Protein 5FSV (pdb70)

Organism: Trypanosoma brucei gambiense (strain MHOM/CI/86/DAL972) (NCBI:txid679716)

Structure (mmCIF, N/CA/C/O backbone):
data_5FSV
#
_entry.id   5FSV
#
_cell.length_a   78.390
_cell.length_b   54.540
_cell.length_c   58.820
_cell.angle_alpha   90.00
_cell.angle_beta   95.83
_cell.angle_gamma   90.00
#
_symmetry.space_group_name_H-M   'C 1 2 1'
#
loop_
_entity.id
_entity.type
_entity.pdbx_description
1 polymer MACRODOMAIN
2 non-polymer GLYCEROL
3 water water
#
loop_
_atom_site.group_PDB
_atom_site.id
_atom_site.type_symbol
_atom_site.label_atom_id
_atom_site.label_alt_id
_atom_site.label_comp_id
_atom_site.label_asym_id
_atom_site.label_entity_id
_atom_site.label_seq_id
_atom_site.pdbx_PDB_ins_code
_atom_site.Cartn_x
_atom_site.Cartn_y
_atom_site.Cartn_z
_atom_site.occupancy
_atom_site.B_iso_or_equiv
_atom_site.auth_seq_id
_atom_site.auth_comp_id
_atom_site.auth_asym_id
_atom_site.auth_atom_id
_atom_site.pdbx_PDB_model_num
ATOM 1 N N . GLU A 1 14 ? 12.867 -21.346 6.421 1.00 41.27 13 GLU A N 1
ATOM 2 C CA . GLU A 1 14 ? 12.535 -21.421 7.882 1.00 39.49 13 GLU A CA 1
ATOM 3 C C . GLU A 1 14 ? 12.898 -20.136 8.646 1.00 30.35 13 GLU A C 1
ATOM 4 O O . GLU A 1 14 ? 12.097 -19.647 9.420 1.00 31.30 13 GLU A O 1
ATOM 10 N N . PHE A 1 15 ? 14.101 -19.604 8.441 1.00 26.40 14 PHE A N 1
ATOM 11 C CA . PHE A 1 15 ? 14.428 -18.271 8.954 1.00 21.84 14 PHE A CA 1
ATOM 12 C C . PHE A 1 15 ? 13.601 -17.207 8.259 1.00 18.93 14 PHE A C 1
ATOM 13 O O . PHE A 1 15 ? 13.355 -17.282 7.044 1.00 23.17 14 PHE A O 1
ATOM 21 N N . VAL A 1 16 ? 13.235 -16.194 9.026 1.00 17.65 15 VAL A N 1
ATOM 22 C CA . VAL A 1 16 ? 12.629 -14.980 8.513 1.00 18.80 15 VAL A CA 1
ATOM 23 C C . VAL A 1 16 ? 13.766 -13.990 8.332 1.00 16.78 15 VAL A C 1
ATOM 24 O O . VAL A 1 16 ? 14.459 -13.655 9.293 1.00 19.17 15 VAL A O 1
ATOM 28 N N . THR A 1 17 ? 13.988 -13.561 7.090 1.00 15.20 16 THR A N 1
ATOM 29 C CA . THR A 1 17 ? 15.153 -12.733 6.785 1.00 14.05 16 THR A CA 1
ATOM 30 C C . THR A 1 17 ? 14.850 -11.269 6.531 1.00 13.19 16 THR A C 1
ATOM 31 O O . THR A 1 17 ? 15.779 -10.491 6.309 1.00 14.64 16 THR A O 1
ATOM 35 N N . TYR A 1 18 ? 13.572 -10.888 6.562 1.00 13.97 17 TYR A N 1
ATOM 36 C CA . TYR A 1 18 ? 13.176 -9.495 6.411 1.00 14.48 17 TYR A CA 1
ATOM 37 C C . TYR A 1 18 ? 11.973 -9.221 7.278 1.00 15.31 17 TYR A C 1
ATOM 38 O O . TYR A 1 18 ? 11.047 -10.017 7.315 1.00 18.13 17 TYR A O 1
ATOM 47 N N . SER A 1 19 ? 12.009 -8.110 8.001 1.00 14.90 18 SER A N 1
ATOM 48 C CA . SER A 1 19 ? 10.893 -7.743 8.866 1.00 15.88 18 SER A CA 1
ATOM 49 C C . SER A 1 19 ? 9.741 -7.127 8.086 1.00 17.96 18 SER A C 1
ATOM 50 O O . SER A 1 19 ? 8.620 -7.067 8.609 1.00 22.92 18 SER A O 1
ATOM 53 N N . GLY A 1 20 ? 10.011 -6.619 6.882 1.00 19.48 19 GLY A N 1
ATOM 54 C CA . GLY A 1 20 ? 9.002 -5.916 6.081 1.00 23.51 19 GLY A CA 1
ATOM 55 C C . GLY A 1 20 ? 8.339 -6.798 5.042 1.00 27.85 19 GLY A C 1
ATOM 56 O O . GLY A 1 20 ? 8.392 -8.027 5.122 1.00 30.42 19 GLY A O 1
ATOM 57 N N . GLU A 1 21 ? 7.694 -6.144 4.082 1.00 32.83 20 GLU A N 1
ATOM 58 C CA . GLU A 1 21 ? 7.043 -6.808 2.945 1.00 39.43 20 GLU A CA 1
ATOM 59 C C . GLU A 1 21 ? 7.788 -6.499 1.647 1.00 43.91 20 GLU A C 1
ATOM 60 O O . GLU A 1 21 ? 8.227 -5.360 1.425 1.00 38.76 20 GLU A O 1
ATOM 66 N N . GLU A 1 22 ? 7.918 -7.518 0.795 1.00 44.68 21 GLU A N 1
ATOM 67 C CA . GLU A 1 22 ? 8.619 -7.392 -0.484 1.00 42.15 21 GLU A CA 1
ATOM 68 C C . GLU A 1 22 ? 7.704 -6.725 -1.508 1.00 45.36 21 GLU A C 1
ATOM 69 O O . GLU A 1 22 ? 8.084 -5.738 -2.137 1.00 50.09 21 GLU A O 1
ATOM 75 N N . SER A 1 40 ? 18.552 -3.952 -11.155 1.00 43.33 39 SER A N 1
ATOM 76 C CA . SER A 1 40 ? 19.607 -3.053 -10.678 1.00 39.58 39 SER A CA 1
ATOM 77 C C . SER A 1 40 ? 20.918 -3.377 -11.374 1.00 28.82 39 SER A C 1
ATOM 78 O O . SER A 1 40 ? 21.448 -4.479 -11.182 1.00 26.68 39 SER A O 1
ATOM 81 N N . PRO A 1 41 ? 21.459 -2.430 -12.171 1.00 26.03 40 PRO A N 1
ATOM 82 C CA . PRO A 1 41 ? 22.783 -2.643 -12.759 1.00 25.62 40 PRO A CA 1
ATOM 83 C C . PRO A 1 41 ? 23.876 -2.918 -11.722 1.00 23.91 40 PRO A C 1
ATOM 84 O O . PRO A 1 41 ? 24.755 -3.748 -11.969 1.00 24.91 40 PRO A O 1
ATOM 88 N N . THR A 1 42 ? 23.813 -2.232 -10.579 1.00 22.25 41 THR A N 1
ATOM 89 C CA . THR A 1 42 ? 24.827 -2.410 -9.545 1.00 21.33 41 THR A CA 1
ATOM 90 C C . THR A 1 42 ? 24.741 -3.822 -8.978 1.00 18.74 41 THR A C 1
ATOM 91 O O . THR A 1 42 ? 25.770 -4.487 -8.835 1.00 18.80 41 THR A O 1
ATOM 95 N N . ARG A 1 43 ? 23.529 -4.285 -8.666 1.00 17.04 42 ARG A N 1
ATOM 96 C CA . ARG A 1 43 ? 23.398 -5.635 -8.087 1.00 15.72 42 ARG A CA 1
ATOM 97 C C . ARG A 1 43 ? 23.808 -6.710 -9.083 1.00 16.73 42 ARG A C 1
ATOM 98 O O . ARG A 1 43 ? 24.492 -7.661 -8.722 1.00 16.07 42 ARG A O 1
ATOM 106 N N . THR A 1 44 ? 23.389 -6.551 -10.332 1.00 18.25 43 THR A N 1
ATOM 107 C CA . THR A 1 44 ? 23.772 -7.474 -11.397 1.00 19.58 43 THR A CA 1
ATOM 108 C C . THR A 1 44 ? 25.289 -7.644 -11.447 1.00 18.30 43 THR A C 1
ATOM 109 O O . THR A 1 44 ? 25.820 -8.750 -11.568 1.00 20.00 43 THR A O 1
ATOM 113 N N . ARG A 1 45 ? 25.999 -6.537 -11.393 1.00 18.11 44 ARG A N 1
ATOM 114 C CA . ARG A 1 45 ? 27.436 -6.576 -11.515 1.00 20.17 44 ARG A CA 1
ATOM 115 C C . ARG A 1 45 ? 28.111 -7.113 -10.241 1.00 17.60 44 ARG A C 1
ATOM 116 O O . ARG A 1 45 ? 29.094 -7.829 -10.320 1.00 18.64 44 ARG A O 1
ATOM 124 N N . ILE A 1 46 ? 27.537 -6.856 -9.066 1.00 15.00 45 ILE A N 1
ATOM 125 C CA . ILE A 1 46 ? 28.061 -7.475 -7.853 1.00 13.70 45 ILE A CA 1
ATOM 126 C C . ILE A 1 46 ? 27.936 -8.995 -7.943 1.00 12.97 45 ILE A C 1
ATOM 127 O O . ILE A 1 46 ? 28.858 -9.730 -7.617 1.00 13.69 45 ILE A O 1
ATOM 132 N N . LEU A 1 47 ? 26.768 -9.453 -8.364 1.00 12.33 46 LEU A N 1
ATOM 133 C CA . LEU A 1 47 ? 26.509 -10.882 -8.424 1.00 12.50 46 LEU A CA 1
ATOM 134 C C . LEU A 1 47 ? 27.249 -11.593 -9.549 1.00 12.31 46 LEU A C 1
ATOM 135 O O . LEU A 1 47 ? 27.498 -12.781 -9.456 1.00 14.88 46 LEU A O 1
ATOM 140 N N . SER A 1 48 ? 27.660 -10.867 -10.577 1.00 12.48 47 SER A N 1
ATOM 141 C CA . SER A 1 48 ? 28.410 -11.512 -11.654 1.00 12.68 47 SER A CA 1
ATOM 142 C C . SER A 1 48 ? 29.915 -11.553 -11.393 1.00 12.76 47 SER A C 1
ATOM 143 O O . SER A 1 48 ? 30.638 -12.199 -12.147 1.00 13.66 47 SER A O 1
ATOM 146 N N . ALA A 1 49 ? 30.388 -10.928 -10.315 1.00 12.55 48 ALA A N 1
ATOM 147 C CA . ALA A 1 49 ? 31.810 -10.960 -9.985 1.00 13.73 48 ALA A CA 1
ATOM 148 C C . ALA A 1 49 ? 32.251 -12.373 -9.598 1.00 12.38 48 ALA A C 1
ATOM 149 O O . ALA A 1 49 ? 31.498 -13.130 -9.005 1.00 13.55 48 ALA A O 1
ATOM 151 N N . ALA A 1 50 ? 33.480 -12.740 -9.961 1.00 14.40 49 ALA A N 1
ATOM 152 C CA . ALA A 1 50 ? 33.944 -14.095 -9.720 1.00 15.19 49 ALA A CA 1
ATOM 153 C C . ALA A 1 50 ? 34.121 -14.388 -8.241 1.00 14.00 49 ALA A C 1
ATOM 154 O O . ALA A 1 50 ? 34.495 -13.516 -7.466 1.00 16.71 49 ALA A O 1
ATOM 156 N N . LEU A 1 51 ? 33.823 -15.632 -7.894 1.00 13.44 50 LEU A N 1
ATOM 157 C CA . LEU A 1 51 ? 34.118 -16.194 -6.591 1.00 12.98 50 LEU A CA 1
ATOM 158 C C . LEU A 1 51 ? 35.021 -17.377 -6.743 1.00 12.05 50 LEU A C 1
ATOM 159 O O . LEU A 1 51 ? 34.945 -18.104 -7.703 1.00 14.17 50 LEU A O 1
ATOM 164 N N . SER A 1 52 ? 35.857 -17.602 -5.743 1.00 11.30 51 SER A N 1
ATOM 165 C CA . SER A 1 52 ? 36.593 -18.842 -5.667 1.00 12.10 51 SER A CA 1
ATOM 166 C C . SER A 1 52 ? 35.690 -19.980 -5.242 1.00 11.51 51 SER A C 1
ATOM 167 O O . SER A 1 52 ? 34.635 -19.739 -4.628 1.00 11.34 51 SER A O 1
ATOM 170 N N . PRO A 1 53 ? 36.101 -21.215 -5.501 1.00 11.49 52 PRO A N 1
ATOM 171 C CA . PRO A 1 53 ? 35.308 -22.348 -4.981 1.00 10.99 52 PRO A CA 1
ATOM 172 C C . PRO A 1 53 ? 35.090 -22.284 -3.458 1.00 11.10 52 PRO A C 1
ATOM 173 O O . PRO A 1 53 ? 33.991 -22.596 -2.968 1.00 11.49 52 PRO A O 1
ATOM 177 N N . ALA A 1 54 ? 36.122 -21.853 -2.731 1.00 11.06 53 ALA A N 1
ATOM 178 C CA . ALA A 1 54 ? 36.018 -21.765 -1.276 1.00 10.96 53 ALA A CA 1
ATOM 179 C C . ALA A 1 54 ? 35.010 -20.694 -0.865 1.00 11.14 53 ALA A C 1
ATOM 180 O O . ALA A 1 54 ? 34.242 -20.885 0.095 1.00 12.28 53 ALA A O 1
ATOM 182 N N . GLU A 1 55 ? 35.003 -19.556 -1.546 1.00 11.18 54 GLU A N 1
ATOM 183 C CA . GLU A 1 55 ? 33.982 -18.540 -1.289 1.00 11.98 54 GLU A CA 1
ATOM 184 C C . GLU A 1 55 ? 32.594 -19.037 -1.637 1.00 11.29 54 GLU A C 1
ATOM 185 O O . GLU A 1 55 ? 31.639 -18.769 -0.884 1.00 11.56 54 GLU A O 1
ATOM 191 N N . ARG A 1 56 ? 32.447 -19.772 -2.748 1.00 11.28 55 ARG A N 1
ATOM 192 C CA . ARG A 1 56 ? 31.138 -20.300 -3.082 1.00 11.24 55 ARG A CA 1
ATOM 193 C C . ARG A 1 56 ? 30.603 -21.222 -1.989 1.00 11.29 55 ARG A C 1
ATOM 194 O O . ARG A 1 56 ? 29.411 -21.222 -1.717 1.00 11.92 55 ARG A O 1
ATOM 202 N N . ALA 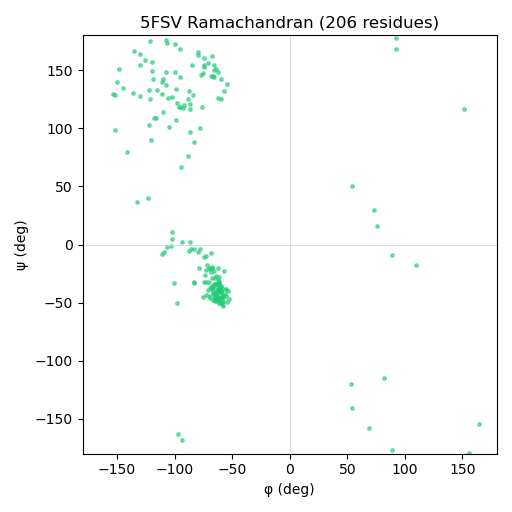A 1 57 ? 31.481 -22.047 -1.428 1.00 11.02 56 ALA A N 1
ATOM 203 C CA . ALA A 1 57 ? 31.064 -22.951 -0.356 1.00 11.55 56 ALA A CA 1
ATOM 204 C C . ALA A 1 57 ? 30.505 -22.200 0.843 1.00 11.11 56 ALA A C 1
ATOM 205 O O . ALA A 1 57 ? 29.508 -22.635 1.428 1.00 12.80 56 ALA A O 1
ATOM 207 N N . ILE A 1 58 ? 31.111 -21.067 1.178 1.00 10.85 57 ILE A N 1
ATOM 208 C CA . ILE A 1 58 ? 30.618 -20.263 2.289 1.00 11.45 57 ILE A CA 1
ATOM 209 C C . ILE A 1 58 ? 29.281 -19.633 1.928 1.00 11.47 57 ILE A C 1
ATOM 210 O O . ILE A 1 58 ? 28.313 -19.675 2.689 1.00 11.52 57 ILE A O 1
ATOM 215 N N . PHE A 1 59 ? 29.218 -19.062 0.710 1.00 11.41 58 PHE A N 1
ATOM 216 C CA . PHE A 1 59 ? 28.016 -18.393 0.259 1.00 11.87 58 PHE A CA 1
ATOM 217 C C . PHE A 1 59 ? 26.848 -19.360 0.176 1.00 12.06 58 PHE A C 1
ATOM 218 O O . PHE A 1 59 ? 25.720 -18.989 0.453 1.00 14.06 58 PHE A O 1
ATOM 226 N N . ASP A 1 60 ? 27.137 -20.612 -0.175 1.00 12.13 59 ASP A N 1
ATOM 227 C CA . ASP A 1 60 ? 26.138 -21.673 -0.320 1.00 12.97 59 ASP A CA 1
ATOM 228 C C . ASP A 1 60 ? 25.523 -22.137 1.008 1.00 12.83 59 ASP A C 1
ATOM 229 O O . ASP A 1 60 ? 24.473 -22.747 0.975 1.00 14.27 59 ASP A O 1
ATOM 234 N N . VAL A 1 61 ? 26.162 -21.902 2.160 1.00 11.65 60 VAL A N 1
ATOM 235 C CA . VAL A 1 61 ? 25.596 -22.414 3.411 1.00 11.62 60 VAL A CA 1
ATOM 236 C C . VAL A 1 61 ? 24.210 -21.813 3.608 1.00 12.29 60 VAL A C 1
ATOM 237 O O . VAL A 1 61 ? 24.071 -20.601 3.619 1.00 13.27 60 VAL A O 1
ATOM 241 N N . PRO A 1 62 ? 23.177 -22.647 3.787 1.00 12.40 61 PRO A N 1
ATOM 242 C CA . PRO A 1 62 ? 21.878 -22.061 4.029 1.00 13.45 61 PRO A CA 1
ATOM 243 C C . PRO A 1 62 ? 21.872 -21.187 5.283 1.00 12.56 61 PRO A C 1
ATOM 244 O O . PRO A 1 62 ? 22.515 -21.508 6.299 1.00 13.23 61 PRO A O 1
ATOM 248 N N . ILE A 1 63 ? 21.146 -20.088 5.204 1.00 13.34 62 ILE A N 1
ATOM 249 C CA . ILE A 1 63 ? 21.214 -19.086 6.253 1.00 13.89 62 ILE A CA 1
ATOM 250 C C . ILE A 1 63 ? 20.964 -19.622 7.657 1.00 13.64 62 ILE A C 1
ATOM 251 O O . ILE A 1 63 ? 21.659 -19.276 8.606 1.00 13.73 62 ILE A O 1
ATOM 256 N N . GLU A 1 64 ? 20.008 -20.520 7.797 1.00 14.49 63 GLU A N 1
ATOM 257 C CA . GLU A 1 64 ? 19.671 -21.054 9.126 1.00 15.65 63 GLU A CA 1
ATOM 258 C C . GLU A 1 64 ? 20.784 -21.933 9.711 1.00 15.33 63 GLU A C 1
ATOM 259 O O . GLU A 1 64 ? 20.889 -22.031 10.923 1.00 17.35 63 GLU A O 1
ATOM 265 N N . LYS A 1 65 ? 21.646 -22.518 8.870 1.00 15.05 64 LYS A N 1
ATOM 266 C CA A LYS A 1 65 ? 22.717 -23.396 9.334 0.50 15.17 64 LYS A CA 1
ATOM 267 C CA B LYS A 1 65 ? 22.721 -23.394 9.315 0.50 15.03 64 LYS A CA 1
ATOM 268 C C . LYS A 1 65 ? 23.907 -22.594 9.865 1.00 14.23 64 LYS A C 1
ATOM 269 O O . LYS A 1 65 ? 24.716 -23.122 10.608 1.00 16.10 64 LYS A O 1
ATOM 280 N N . TRP A 1 66 ? 24.020 -21.329 9.477 1.00 13.29 65 TRP A N 1
ATOM 281 C CA . TRP A 1 66 ? 25.193 -20.534 9.834 1.00 13.10 65 TRP A CA 1
ATOM 282 C C . TRP A 1 66 ? 25.325 -20.297 11.343 1.00 13.76 65 TRP A C 1
ATOM 283 O O . TRP A 1 66 ? 26.432 -20.155 11.840 1.00 14.95 65 TRP A O 1
ATOM 294 N N . LEU A 1 67 ? 24.201 -20.269 12.058 1.00 14.40 66 LEU A N 1
ATOM 295 C CA . LEU A 1 67 ? 24.222 -20.033 13.496 1.00 14.44 66 LEU A CA 1
ATOM 296 C C . LEU A 1 67 ? 25.091 -21.038 14.233 1.00 15.84 66 LEU A C 1
ATOM 297 O O . LEU A 1 67 ? 25.822 -20.676 15.150 1.00 18.76 66 LEU A O 1
ATOM 302 N N . SER A 1 68 ? 24.976 -22.303 13.851 1.00 17.14 67 SER A N 1
ATOM 303 C CA . SER A 1 68 ? 25.609 -23.389 14.595 1.00 18.93 67 SER A CA 1
ATOM 304 C C . SER A 1 68 ? 26.767 -24.085 13.886 1.00 18.11 67 SER A C 1
ATOM 305 O O . SER A 1 68 ? 27.452 -24.892 14.484 1.00 20.77 67 SER A O 1
ATOM 308 N N . ILE A 1 69 ? 26.995 -23.771 12.615 1.00 17.33 68 ILE A N 1
ATOM 309 C CA . ILE A 1 69 ? 28.039 -24.454 11.856 1.00 16.34 68 ILE A CA 1
ATOM 310 C C . ILE A 1 69 ? 29.414 -24.192 12.473 1.00 16.35 68 ILE A C 1
ATOM 311 O O . ILE A 1 69 ? 29.670 -23.117 13.019 1.00 16.60 68 ILE A O 1
ATOM 316 N N . ASP A 1 70 ? 30.308 -25.162 12.363 1.00 16.84 69 ASP A N 1
ATOM 317 C CA . ASP A 1 70 ? 31.710 -24.913 12.669 1.00 17.55 69 ASP A CA 1
ATOM 318 C C . ASP A 1 70 ? 32.284 -24.170 11.457 1.00 16.03 69 ASP A C 1
ATOM 319 O O . ASP A 1 70 ? 32.623 -24.782 10.448 1.00 17.62 69 ASP A O 1
ATOM 324 N N . ARG A 1 71 ? 32.405 -22.853 11.558 1.00 14.79 70 ARG A N 1
ATOM 325 C CA . ARG A 1 71 ? 32.823 -22.062 10.402 1.00 14.45 70 ARG A CA 1
ATOM 326 C C . ARG A 1 71 ? 34.244 -22.417 9.972 1.00 14.73 70 ARG A C 1
ATOM 327 O O . ARG A 1 71 ? 34.554 -22.303 8.790 1.00 14.99 70 ARG A O 1
ATOM 335 N N . SER A 1 72 ? 35.078 -22.893 10.900 1.00 16.12 71 SER A N 1
ATOM 336 C CA A SER A 1 72 ? 36.439 -23.296 10.558 0.50 16.75 71 SER A CA 1
ATOM 337 C CA B SER A 1 72 ? 36.441 -23.322 10.586 0.50 17.57 71 SER A CA 1
ATOM 338 C C . SER A 1 72 ? 36.487 -24.557 9.694 1.00 17.41 71 SER A C 1
ATOM 339 O O . SER A 1 72 ? 37.536 -24.875 9.144 1.00 20.66 71 SER A O 1
ATOM 344 N N . SER A 1 73 ? 35.361 -25.256 9.537 1.00 16.87 72 SER A N 1
ATOM 345 C CA . SER A 1 73 ? 35.284 -26.393 8.622 1.00 18.48 72 SER A CA 1
ATOM 346 C C . SER A 1 73 ? 35.230 -25.984 7.143 1.00 17.86 72 SER A C 1
ATOM 347 O O . SER A 1 73 ? 35.376 -26.827 6.268 1.00 19.95 72 SER A O 1
ATOM 350 N N . LEU A 1 74 ? 35.034 -24.696 6.890 1.00 14.79 73 LEU A N 1
ATOM 351 C CA . LEU A 1 74 ? 34.978 -24.139 5.550 1.00 14.28 73 LEU A CA 1
ATOM 352 C C . LEU A 1 74 ? 36.356 -23.587 5.205 1.00 13.40 73 LEU A C 1
ATOM 353 O O . LEU A 1 74 ? 36.864 -22.675 5.878 1.00 13.79 73 LEU A O 1
ATOM 358 N N . SER A 1 75 ? 36.975 -24.137 4.159 1.00 13.62 74 SER A N 1
ATOM 359 C CA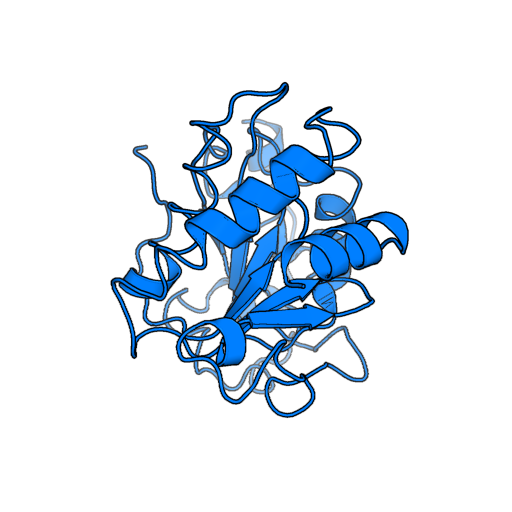 A SER A 1 75 ? 38.350 -23.764 3.876 0.50 13.35 74 SER A CA 1
ATOM 360 C CA B SER A 1 75 ? 38.338 -23.769 3.798 0.50 14.47 74 SER A CA 1
ATOM 361 C C . SER A 1 75 ? 38.535 -22.290 3.530 1.00 12.77 74 SER A C 1
ATOM 362 O O . SER A 1 75 ? 39.628 -21.768 3.686 1.00 13.37 74 SER A O 1
ATOM 367 N N . GLY A 1 76 ? 37.484 -21.619 3.063 1.00 12.70 75 GLY A N 1
ATOM 368 C CA . GLY A 1 76 ? 37.588 -20.210 2.743 1.00 12.97 75 GLY A CA 1
ATOM 369 C C . GLY A 1 76 ? 37.362 -19.247 3.893 1.00 11.80 75 GLY A C 1
ATOM 370 O O . GLY A 1 76 ? 37.492 -18.050 3.696 1.00 12.35 75 GLY A O 1
ATOM 371 N N . TRP A 1 77 ? 37.017 -19.755 5.079 1.00 10.82 76 TRP A N 1
ATOM 372 C CA . TRP A 1 77 ? 36.591 -18.886 6.162 1.00 10.74 76 TRP A CA 1
ATOM 373 C C . TRP A 1 77 ? 37.755 -18.559 7.075 1.00 11.99 76 TRP A C 1
ATOM 374 O O . TRP A 1 77 ? 38.623 -19.375 7.322 1.00 13.23 76 TRP A O 1
ATOM 385 N N . LYS A 1 78 ? 37.721 -17.337 7.552 1.00 11.47 77 LYS A N 1
ATOM 386 C CA A LYS A 1 78 ? 38.521 -16.948 8.715 0.70 11.92 77 LYS A CA 1
ATOM 387 C CA B LYS A 1 78 ? 38.555 -16.865 8.650 0.30 12.08 77 LYS A CA 1
ATOM 388 C C . LYS A 1 78 ? 37.753 -15.874 9.455 1.00 12.49 77 LYS A C 1
ATOM 389 O O . LYS A 1 78 ? 36.923 -15.182 8.888 1.00 12.92 77 LYS A O 1
ATOM 400 N N . CYS A 1 79 ? 38.055 -15.748 10.739 1.00 13.08 78 CYS A N 1
ATOM 401 C CA . CYS A 1 79 ? 37.539 -14.630 11.517 1.00 12.94 78 CYS A CA 1
ATOM 402 C C . CYS A 1 79 ? 38.518 -13.474 11.397 1.00 13.22 78 CYS A C 1
ATOM 403 O O . CYS A 1 79 ? 39.712 -13.634 11.675 1.00 16.56 78 CYS A O 1
ATOM 406 N N . ALA A 1 80 ? 38.035 -12.316 10.969 1.00 13.46 79 ALA A N 1
ATOM 407 C CA . ALA A 1 80 ? 38.895 -11.167 10.719 1.00 14.95 79 ALA A CA 1
ATOM 408 C C . ALA A 1 80 ? 39.159 -10.299 11.942 1.00 14.99 79 ALA A C 1
ATOM 409 O O . ALA A 1 80 ? 39.842 -9.303 11.822 1.00 18.78 79 ALA A O 1
ATOM 411 N N . VAL A 1 81 ? 38.628 -10.681 13.102 1.00 14.81 80 VAL A N 1
ATOM 412 C CA . VAL A 1 81 ? 38.855 -9.973 14.367 1.00 15.97 80 VAL A CA 1
ATOM 413 C C . VAL A 1 81 ? 39.734 -10.863 15.240 1.00 17.01 80 VAL A C 1
ATOM 414 O O . VAL A 1 81 ? 39.291 -11.928 15.647 1.00 18.39 80 VAL A O 1
ATOM 418 N N . PRO A 1 82 ? 40.978 -10.422 15.531 1.00 19.82 81 PRO A N 1
ATOM 419 C CA . PRO A 1 82 ? 41.930 -11.293 16.239 1.00 21.78 81 PRO A CA 1
ATOM 420 C C . PRO A 1 82 ? 41.546 -11.757 17.638 1.00 22.72 81 PRO A C 1
ATOM 421 O O . PRO A 1 82 ? 41.864 -12.887 18.021 1.00 27.50 81 PRO A O 1
ATOM 425 N N . ARG A 1 83 ? 40.820 -10.936 18.371 1.00 21.53 82 ARG A N 1
ATOM 426 C CA . ARG A 1 83 ? 40.444 -11.316 19.747 1.00 20.50 82 ARG A CA 1
ATOM 427 C C . ARG A 1 83 ? 39.020 -10.867 20.045 1.00 21.12 82 ARG A C 1
ATOM 428 O O . ARG A 1 83 ? 38.795 -9.839 20.666 1.00 24.40 82 ARG A O 1
ATOM 436 N N . PRO A 1 84 ? 38.045 -11.644 19.569 1.00 18.14 83 PRO A N 1
ATOM 437 C CA . PRO A 1 84 ? 36.681 -11.186 19.681 1.00 16.22 83 PRO A CA 1
ATOM 438 C C . PRO A 1 84 ? 36.238 -11.094 21.150 1.00 17.00 83 PRO A C 1
ATOM 439 O O . PRO A 1 84 ? 36.772 -11.769 22.033 1.00 20.75 83 PRO A O 1
ATOM 443 N N . VAL A 1 85 ? 35.271 -10.224 21.389 1.00 15.96 84 VAL A N 1
ATOM 444 C CA . VAL A 1 85 ? 34.702 -10.001 22.718 1.00 15.97 84 VAL A CA 1
ATOM 445 C C . VAL A 1 85 ? 33.495 -10.912 22.831 1.00 16.55 84 VAL A C 1
ATOM 446 O O . VAL A 1 85 ? 32.515 -10.746 22.101 1.00 17.23 84 VAL A O 1
ATOM 450 N N . THR A 1 86 ? 33.559 -11.850 23.776 1.00 18.90 85 THR A N 1
ATOM 451 C CA . THR A 1 86 ? 32.496 -12.823 23.937 1.00 21.78 85 THR A CA 1
ATOM 452 C C . THR A 1 86 ? 31.499 -12.375 24.998 1.00 21.55 85 THR A C 1
ATOM 453 O O . THR A 1 86 ? 31.744 -11.440 25.792 1.00 21.62 85 THR A O 1
ATOM 457 N N . ILE A 1 87 ? 30.380 -13.079 25.035 1.00 21.86 86 ILE A N 1
ATOM 458 C CA . ILE A 1 87 ? 29.288 -12.718 25.925 1.00 22.85 86 ILE A CA 1
ATOM 459 C C . ILE A 1 87 ? 29.751 -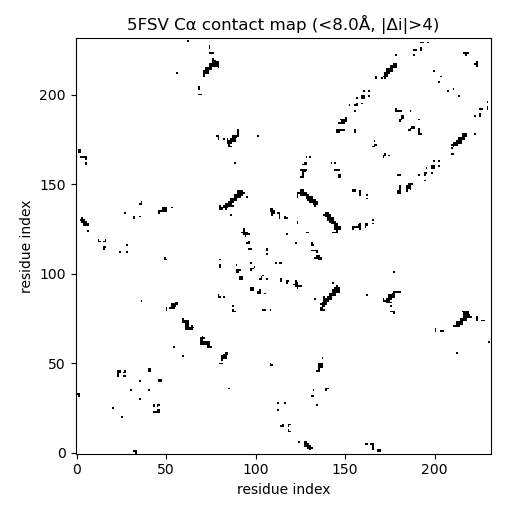12.712 27.400 1.00 23.38 86 ILE A C 1
ATOM 460 O O . ILE A 1 87 ? 29.393 -11.821 28.149 1.00 24.22 86 ILE A O 1
ATOM 465 N N A GLU A 1 88 ? 30.582 -13.692 27.759 0.50 23.12 87 GLU A N 1
ATOM 466 N N B GLU A 1 88 ? 30.591 -13.669 27.791 0.50 23.17 87 GLU A N 1
ATOM 467 C CA A GLU A 1 88 ? 31.198 -13.809 29.081 0.50 24.44 87 GLU A CA 1
ATOM 468 C CA B GLU A 1 88 ? 31.078 -13.731 29.171 0.50 24.29 87 GLU A CA 1
ATOM 469 C C A GLU A 1 88 ? 32.047 -12.606 29.514 0.50 23.30 87 GLU A C 1
ATOM 470 C C B GLU A 1 88 ? 32.131 -12.661 29.534 0.50 23.51 87 GLU A C 1
ATOM 471 O O A GLU A 1 88 ? 32.134 -12.289 30.700 0.50 26.42 87 GLU A O 1
ATOM 472 O O B GLU A 1 88 ? 32.444 -12.487 30.713 0.50 27.71 87 GLU A O 1
ATOM 483 N N . GLN A 1 89 ? 32.646 -11.931 28.544 1.00 22.72 88 GLN A N 1
ATOM 484 C CA . GLN A 1 89 ? 33.560 -10.803 28.792 1.00 21.87 88 GLN A CA 1
ATOM 485 C C . GLN A 1 89 ? 32.843 -9.471 29.049 1.00 22.04 88 GLN A C 1
ATOM 486 O O . GLN A 1 89 ? 33.391 -8.562 29.648 1.00 21.73 88 GLN A O 1
ATOM 492 N N . LEU A 1 90 ? 31.611 -9.366 28.588 1.00 19.02 89 LEU A N 1
ATOM 493 C CA . LEU A 1 90 ? 30.831 -8.172 28.784 1.00 16.47 89 LEU A CA 1
ATOM 494 C C . LEU A 1 90 ? 30.347 -8.089 30.213 1.00 17.19 89 LEU A C 1
ATOM 495 O O . LEU A 1 90 ? 30.237 -9.089 30.919 1.00 21.63 89 LEU A O 1
ATOM 500 N N . ARG A 1 91 ? 30.104 -6.877 30.642 1.00 17.46 90 ARG A N 1
ATOM 501 C CA . ARG A 1 91 ? 29.503 -6.698 31.950 1.00 17.87 90 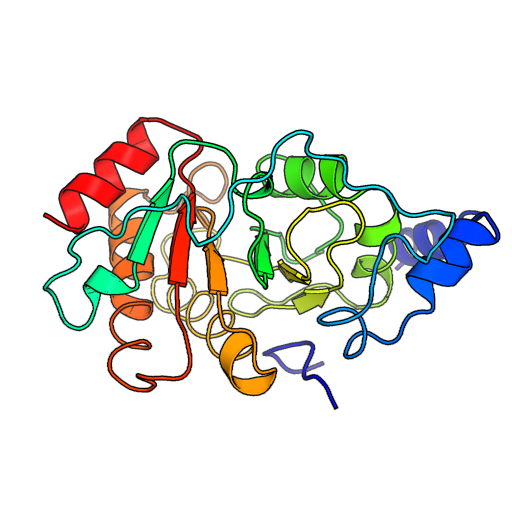ARG A CA 1
ATOM 502 C C . ARG A 1 91 ? 28.218 -5.962 31.826 1.00 17.37 90 ARG A C 1
ATOM 503 O O . ARG A 1 91 ? 28.185 -4.908 31.213 1.00 18.79 90 ARG A O 1
ATOM 511 N N . PRO A 1 92 ? 27.131 -6.536 32.353 1.00 18.14 91 PRO A N 1
ATOM 512 C CA . PRO A 1 92 ? 25.898 -5.803 32.222 1.00 20.17 91 PRO A CA 1
ATOM 513 C C . PRO A 1 92 ? 25.898 -4.525 33.031 1.00 17.13 91 PRO A C 1
ATOM 514 O O . PRO A 1 92 ? 26.659 -4.352 34.002 1.00 19.05 91 PRO A O 1
ATOM 518 N N . VAL A 1 93 ? 24.983 -3.658 32.678 1.00 16.65 92 VAL A N 1
ATOM 519 C CA . VAL A 1 93 ? 24.814 -2.382 33.329 1.00 16.89 92 VAL A CA 1
ATOM 520 C C . VAL A 1 93 ? 24.515 -2.573 34.823 1.00 17.62 92 VAL A C 1
ATOM 521 O O . VAL A 1 93 ? 25.076 -1.884 35.661 1.00 20.24 92 VAL A O 1
ATOM 525 N N . ASP A 1 94 ? 23.629 -3.515 35.141 1.00 16.39 93 ASP A N 1
ATOM 526 C CA . ASP A 1 94 ? 23.274 -3.797 36.544 1.00 17.40 93 ASP A CA 1
ATOM 527 C C . ASP A 1 94 ? 22.856 -5.258 36.678 1.00 17.40 93 ASP A C 1
ATOM 528 O O . ASP A 1 94 ? 21.709 -5.602 36.371 1.00 18.91 93 ASP A O 1
ATOM 533 N N . PRO A 1 95 ? 23.784 -6.122 37.123 1.00 19.63 94 PRO A N 1
ATOM 534 C CA . PRO A 1 95 ? 23.454 -7.541 37.258 1.00 20.09 94 PRO A CA 1
ATOM 535 C C . PRO A 1 95 ? 22.259 -7.859 38.160 1.00 19.78 94 PRO A C 1
ATOM 536 O O . PRO A 1 95 ? 21.644 -8.918 38.009 1.00 21.26 94 PRO A O 1
ATOM 540 N N . SER A 1 96 ? 21.923 -6.952 39.077 1.00 20.60 95 SER A N 1
ATOM 541 C CA A SER A 1 96 ? 20.827 -7.191 40.002 0.60 21.40 95 SER A CA 1
ATOM 542 C CA B SER A 1 96 ? 20.822 -7.206 40.001 0.40 21.87 95 SER A CA 1
ATOM 543 C C . SER A 1 96 ? 19.466 -6.837 39.413 1.00 21.15 95 SER A C 1
ATOM 544 O O . SER A 1 96 ? 18.440 -7.338 39.870 1.00 27.25 95 SER A O 1
ATOM 549 N N . ASP A 1 97 ? 19.442 -5.944 38.424 1.00 18.43 96 ASP A N 1
ATOM 550 C CA . ASP A 1 97 ? 18.169 -5.512 37.883 1.00 17.93 96 ASP A CA 1
ATOM 551 C C . ASP A 1 97 ? 17.622 -6.591 36.951 1.00 19.13 96 ASP A C 1
ATOM 552 O O . ASP A 1 97 ? 18.399 -7.214 36.208 1.00 20.11 96 ASP A O 1
ATOM 557 N N . ALA A 1 98 ? 16.299 -6.737 36.923 1.00 19.12 97 ALA A N 1
ATOM 558 C CA . ALA A 1 98 ? 15.625 -7.747 36.112 1.00 19.47 97 ALA A CA 1
ATOM 559 C C . ALA A 1 98 ? 15.915 -7.564 34.625 1.00 20.69 97 ALA A C 1
ATOM 560 O O . ALA A 1 98 ? 16.103 -8.546 33.901 1.00 22.56 97 ALA A O 1
ATOM 562 N N . ILE A 1 99 ? 15.961 -6.306 34.192 1.00 18.83 98 ILE A N 1
ATOM 563 C CA . ILE A 1 99 ? 16.167 -5.944 32.779 1.00 18.24 98 ILE A CA 1
ATOM 564 C C . ILE A 1 99 ? 17.610 -5.588 32.464 1.00 17.04 98 ILE A C 1
ATOM 565 O O . ILE A 1 99 ? 18.178 -6.069 31.466 1.00 18.09 98 ILE A O 1
ATOM 570 N N . LEU A 1 100 ? 18.196 -4.702 33.259 1.00 16.21 99 LEU A N 1
ATOM 571 C CA . LEU A 1 100 ? 19.553 -4.232 33.018 1.00 16.94 99 LEU A CA 1
ATOM 572 C C . LEU A 1 100 ? 20.644 -5.258 33.210 1.00 15.75 99 LEU A C 1
ATOM 573 O O . LEU A 1 100 ? 21.788 -5.019 32.809 1.00 16.41 99 LEU A O 1
ATOM 578 N N . ARG A 1 101 ? 20.316 -6.442 33.722 1.00 15.32 100 ARG A N 1
ATOM 579 C CA . ARG A 1 101 ? 21.285 -7.529 33.680 1.00 14.76 100 ARG A CA 1
ATOM 580 C C . ARG A 1 101 ? 21.486 -8.077 32.271 1.00 14.79 100 ARG A C 1
ATOM 581 O O . ARG A 1 101 ? 22.443 -8.794 32.052 1.00 16.39 100 ARG A O 1
ATOM 589 N N . HIS A 1 102 ? 20.552 -7.785 31.354 1.00 14.62 101 HIS A N 1
ATOM 590 C CA . HIS A 1 102 ? 20.639 -8.205 29.946 1.00 13.98 101 HIS A CA 1
ATOM 591 C C . HIS A 1 102 ? 21.082 -7.102 28.999 1.00 13.77 101 HIS A C 1
ATOM 592 O O . HIS A 1 102 ? 20.983 -7.285 27.778 1.00 15.13 101 HIS A O 1
ATOM 599 N N . ILE A 1 103 ? 21.549 -5.965 29.504 1.00 13.39 102 ILE A N 1
ATOM 600 C CA . ILE A 1 103 ? 22.045 -4.858 28.689 1.00 14.39 102 ILE A CA 1
ATOM 601 C C . ILE A 1 103 ? 23.468 -4.587 29.108 1.00 13.68 102 ILE A C 1
ATOM 602 O O . ILE A 1 103 ? 23.721 -4.506 30.313 1.00 15.58 102 ILE A O 1
ATOM 607 N N . ALA A 1 104 ? 24.374 -4.444 28.157 1.00 13.43 103 ALA A N 1
ATOM 608 C CA . ALA A 1 104 ? 25.753 -4.081 28.407 1.00 13.43 103 ALA A CA 1
ATOM 609 C C . ALA A 1 104 ? 26.139 -2.950 27.507 1.00 12.89 103 ALA A C 1
ATOM 610 O O . ALA A 1 104 ? 25.602 -2.826 26.398 1.00 14.80 103 ALA A O 1
ATOM 612 N N . LEU A 1 105 ? 27.107 -2.157 27.909 1.00 13.32 104 LEU A N 1
ATOM 613 C CA . LEU A 1 105 ? 27.716 -1.140 27.075 1.00 13.16 104 LEU A CA 1
ATOM 614 C C . LEU A 1 105 ? 29.115 -1.586 26.749 1.00 14.25 104 LEU A C 1
ATOM 615 O O . LEU A 1 105 ? 29.788 -2.181 27.590 1.00 18.75 104 LEU A O 1
ATOM 620 N N . TYR A 1 106 ? 29.551 -1.320 25.520 1.00 14.11 105 TYR A N 1
ATOM 621 C CA . TYR A 1 106 ? 30.896 -1.687 25.091 1.00 14.47 105 TYR A CA 1
ATOM 622 C C . TYR A 1 106 ? 31.560 -0.483 24.448 1.00 15.13 105 TYR A C 1
ATOM 623 O O . TYR A 1 106 ? 30.983 0.117 23.547 1.00 15.55 105 TYR A O 1
ATOM 632 N N . ARG A 1 107 ? 32.766 -0.147 24.910 1.00 16.10 106 ARG A N 1
ATOM 633 C CA A ARG A 1 107 ? 33.591 0.904 24.313 0.50 16.72 106 ARG A CA 1
ATOM 634 C CA B ARG A 1 107 ? 33.584 0.910 24.296 0.50 16.45 106 ARG A CA 1
ATOM 635 C C . ARG A 1 107 ? 34.395 0.300 23.167 1.00 16.69 106 ARG A C 1
ATOM 636 O O . ARG A 1 107 ? 35.443 -0.277 23.395 1.00 20.86 106 ARG A O 1
ATOM 651 N N . GLY A 1 108 ? 33.895 0.432 21.954 1.00 16.90 107 GLY A N 1
ATOM 652 C CA . GLY A 1 108 ? 34.590 -0.065 20.780 1.00 17.08 107 GLY A CA 1
ATOM 653 C C . GLY A 1 108 ? 33.603 -0.312 19.682 1.00 16.94 107 GLY A C 1
ATOM 654 O O . GLY A 1 108 ? 32.403 -0.079 19.852 1.00 17.32 107 GLY A O 1
ATOM 655 N N . PRO A 1 109 ? 34.108 -0.791 18.545 1.00 16.80 108 PRO A N 1
ATOM 656 C CA . PRO A 1 109 ? 33.252 -1.033 17.405 1.00 16.03 108 PRO A CA 1
ATOM 657 C C . PRO A 1 109 ? 32.412 -2.291 17.576 1.00 14.83 108 PRO A C 1
ATOM 658 O O . PRO A 1 109 ? 32.856 -3.300 18.142 1.00 15.04 108 PRO A O 1
ATOM 662 N N . VAL A 1 110 ? 31.214 -2.248 17.007 1.00 13.58 109 VAL A N 1
ATOM 663 C CA . VAL A 1 110 ? 30.280 -3.347 17.130 1.00 13.86 109 VAL A CA 1
ATOM 664 C C . VAL A 1 110 ? 30.865 -4.634 16.505 1.00 12.70 109 VAL A C 1
ATOM 665 O O . VAL A 1 110 ? 30.516 -5.736 16.897 1.00 12.71 109 VAL A O 1
ATOM 669 N N . THR A 1 111 ? 31.751 -4.483 15.508 1.00 12.88 110 THR A N 1
ATOM 670 C CA . THR A 1 111 ? 32.350 -5.622 14.840 1.00 12.94 110 THR A CA 1
ATOM 671 C C . THR A 1 111 ? 33.195 -6.520 15.739 1.00 12.41 110 THR A C 1
ATOM 672 O O . THR A 1 111 ? 33.449 -7.665 15.412 1.00 13.32 110 THR A O 1
ATOM 676 N N . ASP A 1 112 ? 33.635 -5.996 16.882 1.00 12.99 111 ASP A N 1
ATOM 677 C CA . ASP A 1 112 ? 34.390 -6.804 17.833 1.00 14.20 111 ASP A CA 1
ATOM 678 C C . ASP A 1 112 ? 33.581 -7.913 18.498 1.00 12.95 111 ASP A C 1
ATOM 679 O O . ASP A 1 112 ? 34.166 -8.818 19.067 1.00 13.99 111 ASP A O 1
ATOM 684 N N . LEU A 1 113 ? 32.254 -7.797 18.479 1.00 12.16 112 LEU A N 1
ATOM 685 C CA . LEU A 1 113 ? 31.398 -8.578 19.363 1.00 12.36 112 LEU A CA 1
ATOM 686 C C . LEU A 1 113 ? 31.040 -9.939 18.804 1.00 11.86 112 LEU A C 1
ATOM 687 O O . LEU A 1 113 ? 30.494 -10.037 17.706 1.00 12.92 112 LEU A O 1
ATOM 692 N N . GLN A 1 114 ? 31.395 -10.986 19.529 1.00 12.88 113 GLN A N 1
ATOM 693 C CA . GLN A 1 114 ? 31.061 -12.358 19.169 1.00 14.02 113 GLN A CA 1
ATOM 694 C C . GLN A 1 114 ? 29.721 -12.731 19.755 1.00 13.60 113 GLN A C 1
ATOM 695 O O . GLN A 1 114 ? 29.626 -13.408 20.775 1.00 16.65 113 GLN A O 1
ATOM 701 N N . LEU A 1 115 ? 28.673 -12.233 19.139 1.00 12.73 114 LEU A N 1
ATOM 702 C CA . LEU A 1 115 ? 27.305 -12.459 19.572 1.00 12.52 114 LEU A CA 1
ATOM 703 C C . LEU A 1 115 ? 26.556 -13.114 18.427 1.00 12.38 114 LEU A C 1
ATOM 704 O O . LEU A 1 115 ? 27.090 -13.284 17.313 1.00 13.96 114 LEU A O 1
ATOM 709 N N . ASP A 1 116 ? 25.300 -13.494 18.651 1.00 12.21 115 ASP A N 1
ATOM 710 C CA . ASP A 1 116 ? 24.561 -14.130 17.570 1.00 11.81 115 ASP A CA 1
ATOM 711 C C . ASP A 1 116 ? 24.338 -13.179 16.396 1.00 11.89 115 ASP A C 1
ATOM 712 O O . ASP A 1 116 ? 24.350 -13.629 15.230 1.00 12.40 115 ASP A O 1
ATOM 717 N N . ALA A 1 117 ? 24.149 -11.895 16.639 1.00 12.01 116 ALA A N 1
ATOM 718 C CA . ALA A 1 117 ? 23.975 -10.931 15.555 1.00 12.06 116 ALA A CA 1
ATOM 719 C C . ALA A 1 117 ? 24.535 -9.600 15.954 1.00 11.31 116 ALA A C 1
ATOM 720 O O . ALA A 1 117 ? 24.545 -9.272 17.183 1.00 12.70 116 ALA A O 1
ATOM 722 N N . ILE A 1 118 ? 25.003 -8.828 14.991 1.00 11.35 117 ILE A N 1
ATOM 723 C CA . ILE A 1 118 ? 25.267 -7.414 15.169 1.00 10.58 117 ILE A CA 1
ATOM 724 C C . ILE A 1 118 ? 24.415 -6.613 14.216 1.00 10.15 117 ILE A C 1
ATOM 725 O O . ILE A 1 118 ? 24.016 -7.100 13.153 1.00 12.03 117 ILE A O 1
ATOM 730 N N . VAL A 1 119 ? 24.200 -5.371 14.561 1.00 10.59 118 VAL A N 1
ATOM 731 C CA . VAL A 1 119 ? 23.380 -4.454 13.804 1.00 10.77 118 VAL A CA 1
ATOM 732 C C . VAL A 1 119 ? 24.247 -3.570 12.932 1.00 11.91 118 VAL A C 1
ATOM 733 O O . VAL A 1 119 ? 25.288 -3.079 13.350 1.00 13.63 118 VAL A O 1
ATOM 737 N N . ASN A 1 120 ? 23.824 -3.432 11.673 1.00 11.61 119 ASN A N 1
ATOM 738 C CA . ASN A 1 120 ? 24.417 -2.504 10.734 1.00 11.82 119 ASN A CA 1
ATOM 739 C C . ASN A 1 120 ? 23.429 -1.387 10.450 1.00 13.17 119 ASN A C 1
ATOM 740 O O . ASN A 1 120 ? 22.277 -1.654 10.146 1.00 17.83 119 ASN A O 1
ATOM 745 N N . ALA A 1 121 ? 23.894 -0.150 10.576 1.00 13.10 120 ALA A N 1
ATOM 746 C CA . ALA A 1 121 ? 23.104 1.020 10.230 1.00 14.34 120 ALA A CA 1
ATOM 747 C C . ALA A 1 121 ? 23.274 1.305 8.741 1.00 14.36 120 ALA A C 1
ATOM 748 O O . ALA A 1 121 ? 24.247 1.921 8.341 1.00 17.80 120 ALA A O 1
ATOM 750 N N . ALA A 1 122 ? 22.319 0.819 7.958 1.00 13.97 121 ALA A N 1
ATOM 751 C CA . ALA A 1 122 ? 22.353 0.839 6.510 1.00 14.19 121 ALA A CA 1
ATOM 752 C C . ALA A 1 122 ? 21.519 1.973 5.944 1.00 14.34 121 ALA A C 1
ATOM 753 O O . ALA A 1 122 ? 20.812 2.688 6.656 1.00 15.24 121 ALA A O 1
ATOM 755 N N . ASN A 1 123 ? 21.617 2.154 4.623 1.00 15.14 122 ASN A N 1
ATOM 756 C CA . ASN A 1 123 ? 20.666 3.020 3.936 1.00 14.49 122 ASN A CA 1
ATOM 757 C C . ASN A 1 123 ? 19.711 2.164 3.109 1.00 14.23 122 ASN A C 1
ATOM 758 O O . ASN A 1 123 ? 19.852 0.953 3.046 1.00 13.82 122 ASN A O 1
ATOM 763 N N . THR A 1 124 ? 18.728 2.801 2.480 1.00 14.02 123 THR A N 1
ATOM 764 C CA . THR A 1 124 ? 17.666 2.037 1.832 1.00 14.42 123 THR A CA 1
ATOM 765 C C . THR A 1 124 ? 18.171 1.202 0.639 1.00 14.58 123 THR A C 1
ATOM 766 O O . THR A 1 124 ? 17.591 0.172 0.329 1.00 16.42 123 THR A O 1
ATOM 770 N N . ARG A 1 125 ? 19.289 1.587 0.047 1.00 14.79 124 ARG A N 1
ATOM 771 C CA . ARG A 1 125 ? 19.868 0.763 -1.006 1.00 15.00 124 ARG A CA 1
ATOM 772 C C . ARG A 1 125 ? 20.490 -0.513 -0.427 1.00 14.48 124 ARG A C 1
ATOM 773 O O . ARG A 1 125 ? 20.482 -1.554 -1.063 1.00 15.84 124 ARG A O 1
ATOM 781 N N . CYS A 1 126 ? 21.019 -0.410 0.795 1.00 14.30 125 CYS A N 1
ATOM 782 C CA . CYS A 1 126 ? 21.554 -1.545 1.531 1.00 14.88 125 CYS A CA 1
ATOM 783 C C . CYS A 1 126 ? 22.600 -2.291 0.705 1.00 15.39 125 CYS A C 1
ATOM 784 O O . CYS A 1 126 ? 22.510 -3.500 0.540 1.00 17.47 125 CYS A O 1
ATOM 787 N N . LEU A 1 127 ? 23.566 -1.533 0.168 1.00 14.90 126 LEU A N 1
ATOM 788 C CA . LEU A 1 127 ? 24.745 -2.063 -0.570 1.00 16.16 126 LEU A CA 1
ATOM 789 C C . LEU A 1 127 ? 26.033 -1.380 -0.061 1.00 17.69 126 LEU A C 1
ATOM 790 O O . LEU A 1 127 ? 26.948 -1.088 -0.845 1.00 23.74 126 LEU A O 1
ATOM 795 N N . GLY A 1 128 ? 26.077 -1.123 1.250 1.00 20.49 127 GLY A N 1
ATOM 796 C CA . GLY A 1 128 ? 27.253 -0.544 1.894 1.00 22.72 127 GLY A CA 1
ATOM 797 C C . GLY A 1 128 ? 27.243 0.968 1.886 1.00 23.53 127 GLY A C 1
ATOM 798 O O . GLY A 1 128 ? 26.286 1.606 1.434 1.00 25.69 127 GLY A O 1
ATOM 799 N N . GLY A 1 129 ? 28.319 1.547 2.396 1.00 24.73 128 GLY A N 1
ATOM 800 C CA . GLY A 1 129 ? 28.410 2.996 2.550 1.00 27.15 128 GLY A CA 1
ATOM 801 C C . GLY A 1 129 ? 29.540 3.342 3.486 1.00 27.26 128 GLY A C 1
ATOM 802 O O . GLY A 1 129 ? 30.488 2.570 3.615 1.00 28.87 128 GLY A O 1
ATOM 803 N N . GLY A 1 130 ? 29.435 4.503 4.126 1.00 28.64 129 GLY A N 1
ATOM 804 C CA . GLY A 1 130 ? 30.439 4.971 5.067 1.00 28.51 129 GLY A CA 1
ATOM 805 C C . GLY A 1 130 ? 30.086 4.569 6.485 1.00 25.77 129 GLY A C 1
ATOM 806 O O . GLY A 1 130 ? 29.185 3.751 6.707 1.00 26.41 129 GLY A O 1
ATOM 807 N N . GLY A 1 131 ? 30.801 5.145 7.447 1.00 26.40 130 GLY A N 1
ATOM 808 C CA . GLY A 1 131 ? 30.556 4.886 8.864 1.00 25.90 130 GLY A CA 1
ATOM 809 C C . GLY A 1 131 ? 30.573 3.415 9.234 1.00 22.96 130 GLY A C 1
ATOM 810 O O . GLY A 1 131 ? 31.399 2.638 8.741 1.00 22.00 130 GLY A O 1
ATOM 811 N N . VAL A 1 132 ? 29.660 3.024 10.125 1.00 22.70 131 VAL A N 1
ATOM 812 C CA . VAL A 1 132 ? 29.613 1.638 10.602 1.00 20.67 131 VAL A CA 1
ATOM 813 C C . VAL A 1 132 ? 29.338 0.654 9.468 1.00 17.74 131 VAL A C 1
ATOM 814 O O . VAL A 1 132 ? 29.872 -0.442 9.471 1.00 19.24 131 VAL A O 1
ATOM 818 N N . ASP A 1 133 ? 28.528 1.080 8.507 1.00 20.02 132 ASP A N 1
ATOM 819 C CA . ASP A 1 133 ? 28.162 0.273 7.347 1.00 21.06 132 ASP A CA 1
ATOM 820 C C . ASP A 1 133 ? 29.433 -0.122 6.599 1.00 20.68 132 ASP A C 1
ATOM 821 O O . ASP A 1 133 ? 29.697 -1.313 6.389 1.00 19.19 132 ASP A O 1
ATOM 826 N N . GLY A 1 134 ? 30.255 0.869 6.257 1.00 19.53 133 GLY A N 1
ATOM 827 C CA . GLY A 1 134 ? 31.564 0.613 5.660 1.00 20.08 133 GLY A CA 1
ATOM 828 C C . GLY A 1 134 ? 32.444 -0.307 6.485 1.00 18.21 133 GLY A C 1
ATOM 829 O O . GLY A 1 134 ? 33.067 -1.233 5.958 1.00 18.43 133 GLY A O 1
ATOM 830 N N . ALA A 1 135 ? 32.487 -0.066 7.792 1.00 18.28 134 ALA A N 1
ATOM 831 C CA . ALA A 1 135 ? 33.320 -0.873 8.685 1.00 18.69 134 ALA A CA 1
ATOM 832 C C . ALA A 1 135 ? 32.904 -2.342 8.711 1.00 16.69 134 ALA A C 1
ATOM 833 O O . ALA A 1 135 ? 33.745 -3.237 8.645 1.00 19.20 134 ALA A O 1
ATOM 835 N N . ILE A 1 136 ? 31.598 -2.573 8.841 1.00 15.56 135 ILE A N 1
ATOM 836 C CA . ILE A 1 136 ? 31.051 -3.920 8.898 1.00 15.54 135 ILE A CA 1
ATOM 837 C C . ILE A 1 136 ? 31.389 -4.688 7.610 1.00 14.93 135 ILE A C 1
ATOM 838 O O . ILE A 1 136 ? 31.857 -5.830 7.650 1.00 15.68 135 ILE A O 1
ATOM 843 N N . HIS A 1 137 ? 31.193 -4.034 6.468 1.00 15.81 136 HIS A N 1
ATOM 844 C CA . HIS A 1 137 ? 31.536 -4.634 5.189 1.00 15.82 136 HIS A CA 1
ATOM 845 C C . HIS A 1 137 ? 33.036 -4.947 5.086 1.00 15.21 136 HIS A C 1
ATOM 846 O O . HIS A 1 137 ? 33.423 -6.004 4.587 1.00 18.18 136 HIS A O 1
ATOM 853 N N . ARG A 1 138 ? 33.886 -4.041 5.577 1.00 16.57 137 ARG A N 1
ATOM 854 C CA . ARG A 1 138 ? 35.337 -4.273 5.543 1.00 17.46 137 ARG A CA 1
ATOM 855 C C . ARG A 1 138 ? 35.760 -5.510 6.367 1.00 16.68 137 ARG A C 1
ATOM 856 O O . ARG A 1 138 ? 36.546 -6.353 5.922 1.00 19.14 137 ARG A O 1
ATOM 864 N N . VAL A 1 139 ? 35.224 -5.634 7.573 1.00 15.51 138 VAL A N 1
ATOM 865 C CA . VAL A 1 139 ? 35.594 -6.763 8.431 1.00 14.37 138 VAL A CA 1
ATOM 866 C C . VAL A 1 139 ? 34.975 -8.076 7.915 1.00 14.16 138 VAL A C 1
ATOM 867 O O . VAL A 1 139 ? 35.649 -9.115 7.865 1.00 14.29 138 VAL A O 1
ATOM 871 N N . ALA A 1 140 ? 33.706 -8.020 7.514 1.00 12.62 139 ALA A N 1
ATOM 872 C CA . ALA A 1 140 ? 33.000 -9.238 7.093 1.00 12.00 139 ALA A CA 1
ATOM 873 C C . ALA A 1 140 ? 33.546 -9.828 5.801 1.00 12.06 139 ALA A C 1
ATOM 874 O O . ALA A 1 140 ? 33.445 -11.030 5.592 1.00 11.78 139 ALA A O 1
ATOM 876 N N . GLY A 1 141 ? 34.093 -8.957 4.954 1.00 12.86 140 GLY A N 1
ATOM 877 C CA . GLY A 1 141 ? 34.601 -9.350 3.671 1.00 12.12 140 GLY A CA 1
ATOM 878 C C . GLY A 1 141 ? 33.557 -9.219 2.586 1.00 12.13 140 GLY A C 1
ATOM 879 O O . GLY A 1 141 ? 32.387 -8.889 2.845 1.00 12.91 140 GLY A O 1
ATOM 880 N N . PRO A 1 142 ? 33.966 -9.531 1.335 1.00 12.52 141 PRO A N 1
ATOM 881 C CA . PRO A 1 142 ? 33.143 -9.207 0.173 1.00 12.47 141 PRO A CA 1
ATOM 882 C C . PRO A 1 142 ? 31.834 -9.973 0.046 1.00 11.62 141 PRO A C 1
ATOM 883 O O . PRO A 1 142 ? 30.939 -9.545 -0.705 1.00 12.06 141 PRO A O 1
ATOM 887 N N . LEU A 1 143 ? 31.710 -11.112 0.714 1.00 10.93 142 LEU A N 1
ATOM 888 C CA . LEU A 1 143 ? 30.486 -11.857 0.612 1.00 11.34 142 LEU A CA 1
ATOM 889 C C . LEU A 1 143 ? 29.308 -11.186 1.273 1.00 10.84 142 LEU A C 1
ATOM 890 O O . LEU A 1 143 ? 28.173 -11.496 0.942 1.00 11.53 142 LEU A O 1
ATOM 895 N N . LEU A 1 144 ? 29.560 -10.268 2.209 1.00 11.06 143 LEU A N 1
ATOM 896 C CA . LEU A 1 144 ? 28.453 -9.542 2.832 1.00 11.18 143 LEU A CA 1
ATOM 897 C C . LEU A 1 144 ? 27.754 -8.678 1.780 1.00 11.21 143 LEU A C 1
ATOM 898 O O . LEU A 1 144 ? 26.531 -8.707 1.686 1.00 11.28 143 LEU A O 1
ATOM 903 N N . LEU A 1 145 ? 28.523 -7.913 1.008 1.00 11.37 144 LEU A N 1
ATOM 904 C CA . LEU A 1 145 ? 27.950 -7.152 -0.090 1.00 11.52 144 LEU A CA 1
ATOM 905 C C . LEU A 1 145 ? 27.266 -8.059 -1.093 1.00 11.34 144 LEU A C 1
ATOM 906 O O . LEU A 1 145 ? 26.188 -7.731 -1.579 1.00 11.41 144 LEU A O 1
ATOM 911 N N . ARG A 1 146 ? 27.880 -9.200 -1.393 1.00 10.48 145 ARG A N 1
ATOM 912 C CA A ARG A 1 146 ? 27.265 -10.121 -2.331 0.50 11.05 145 ARG A CA 1
ATOM 913 C CA B ARG A 1 146 ? 27.232 -10.112 -2.340 0.50 11.22 145 ARG A CA 1
ATOM 914 C C . ARG A 1 146 ? 25.873 -10.565 -1.848 1.00 10.63 145 ARG A C 1
ATOM 915 O O . ARG A 1 146 ? 24.911 -10.608 -2.613 1.00 11.29 145 ARG A O 1
ATOM 930 N N . GLU A 1 147 ? 25.770 -10.881 -0.545 1.00 10.69 146 GLU A N 1
ATOM 931 C CA . GLU A 1 147 ? 24.475 -11.309 -0.039 1.00 11.15 146 GLU A CA 1
ATOM 932 C C . GLU A 1 147 ? 23.470 -10.151 -0.071 1.00 11.68 146 GLU A C 1
ATOM 933 O O . GLU A 1 147 ? 22.304 -10.343 -0.390 1.00 11.83 146 GLU A O 1
ATOM 939 N N . CYS A 1 148 ? 23.926 -8.944 0.224 1.00 11.68 147 CYS A N 1
ATOM 940 C CA . CYS A 1 148 ? 23.043 -7.777 0.177 1.00 12.52 147 CYS A CA 1
ATOM 941 C C . CYS A 1 148 ? 22.519 -7.544 -1.240 1.00 12.07 147 CYS A C 1
ATOM 942 O O . CYS A 1 148 ? 21.399 -7.087 -1.415 1.00 12.84 147 CYS A O 1
ATOM 945 N N . ALA A 1 149 ? 23.297 -7.910 -2.266 1.00 11.94 148 ALA A N 1
ATOM 946 C CA . ALA A 1 149 ? 22.864 -7.749 -3.644 1.00 11.92 148 ALA A CA 1
ATOM 947 C C . ALA A 1 149 ? 21.790 -8.736 -4.064 1.00 12.20 148 ALA A C 1
ATOM 948 O O . ALA A 1 149 ? 21.248 -8.577 -5.156 1.00 14.68 148 ALA A O 1
ATOM 950 N N . THR A 1 150 ? 21.498 -9.746 -3.240 1.00 12.67 149 THR A N 1
ATOM 951 C CA . THR A 1 150 ? 20.457 -10.711 -3.545 1.00 14.45 149 THR A CA 1
ATOM 952 C C . THR A 1 150 ? 19.056 -10.253 -3.179 1.00 14.37 149 THR A C 1
ATOM 953 O O . THR A 1 150 ? 18.107 -10.990 -3.433 1.00 18.64 149 THR A O 1
ATOM 957 N N . PHE A 1 151 ? 18.920 -9.081 -2.560 1.00 13.79 150 PHE A N 1
ATOM 958 C CA . PHE A 1 151 ? 17.602 -8.548 -2.245 1.00 14.51 150 PHE A CA 1
ATOM 959 C C . PHE A 1 151 ? 17.531 -7.078 -2.604 1.00 14.25 150 PHE A C 1
ATOM 960 O O . PHE A 1 151 ? 18.549 -6.433 -2.824 1.00 15.50 150 PHE A O 1
ATOM 968 N N . ASN A 1 152 ? 16.312 -6.546 -2.634 1.00 16.33 151 ASN A N 1
ATOM 969 C CA . ASN A 1 152 ? 16.069 -5.190 -3.107 1.00 17.30 151 ASN A CA 1
ATOM 970 C C . ASN A 1 152 ? 16.051 -4.164 -1.995 1.00 16.34 151 ASN A C 1
ATOM 971 O O . ASN A 1 152 ? 15.042 -3.525 -1.724 1.00 19.43 151 ASN A O 1
ATOM 976 N N . GLY A 1 153 ? 17.208 -3.967 -1.389 1.00 14.66 152 GLY A N 1
ATOM 977 C CA . GLY A 1 153 ? 17.345 -2.942 -0.387 1.00 14.06 152 GLY A CA 1
ATOM 978 C C . GLY A 1 153 ? 16.582 -3.228 0.899 1.00 13.66 152 GLY A C 1
ATOM 979 O O . GLY A 1 153 ? 16.234 -4.370 1.179 1.00 14.77 152 GLY A O 1
ATOM 980 N N . CYS A 1 154 ? 16.295 -2.165 1.641 1.00 13.20 153 CYS A N 1
ATOM 981 C CA . CYS A 1 154 ? 15.647 -2.287 2.954 1.00 13.34 153 CYS A CA 1
ATOM 982 C C . CYS A 1 154 ? 14.866 -1.003 3.177 1.00 13.97 153 CYS A C 1
ATOM 983 O O . CYS A 1 154 ? 15.415 0.075 3.061 1.00 15.53 153 CYS A O 1
ATOM 986 N N . GLN A 1 155 ? 13.583 -1.123 3.518 1.00 13.87 154 GLN A N 1
ATOM 987 C CA . GLN A 1 155 ? 12.755 0.059 3.802 1.00 15.18 154 GLN A CA 1
ATOM 988 C C . GLN A 1 155 ? 13.132 0.634 5.168 1.00 13.62 154 GLN A C 1
ATOM 989 O O . GLN A 1 155 ? 13.572 -0.086 6.083 1.00 13.24 154 GLN A O 1
ATOM 995 N N . THR A 1 156 ? 12.919 1.930 5.317 1.00 13.38 155 THR A N 1
ATOM 996 C CA . THR A 1 156 ? 13.118 2.600 6.589 1.00 12.88 155 THR A CA 1
ATOM 997 C C . THR A 1 156 ? 12.262 1.936 7.663 1.00 12.86 155 THR A C 1
ATOM 998 O O . THR A 1 156 ? 11.077 1.672 7.460 1.00 13.74 155 THR A O 1
ATOM 1002 N N . GLY A 1 157 ? 12.876 1.651 8.813 1.00 12.76 156 GLY A N 1
ATOM 1003 C CA . GLY A 1 157 ? 12.212 0.981 9.932 1.00 12.79 156 GLY A CA 1
ATOM 1004 C C . GLY A 1 157 ? 12.260 -0.513 9.920 1.00 12.97 156 GLY A C 1
ATOM 1005 O O . GLY A 1 157 ? 11.846 -1.128 10.905 1.00 14.87 156 GLY A O 1
ATOM 1006 N N . GLU A 1 158 ? 12.739 -1.114 8.821 1.00 13.11 157 GLU A N 1
ATOM 1007 C CA . GLU A 1 158 ? 12.788 -2.558 8.665 1.00 13.73 157 GLU A CA 1
ATOM 1008 C C . GLU A 1 158 ? 14.226 -3.028 8.801 1.00 13.29 157 GLU A C 1
ATOM 1009 O O . GLU A 1 158 ? 15.153 -2.221 8.895 1.00 14.10 157 GLU A O 1
ATOM 1015 N N . CYS A 1 159 ? 14.394 -4.343 8.806 1.00 12.72 158 CYS A N 1
ATOM 1016 C CA A CYS A 1 159 ? 15.646 -4.992 9.038 0.50 12.28 158 CYS A CA 1
ATOM 1017 C CA B CYS A 1 159 ? 15.735 -4.877 8.843 0.50 13.01 158 CYS A CA 1
ATOM 1018 C C . CYS A 1 159 ? 15.808 -6.185 8.090 1.00 12.91 158 CYS A C 1
ATOM 1019 O O . CYS A 1 159 ? 14.871 -6.955 7.994 1.00 13.48 158 CYS A O 1
ATOM 1024 N N . ARG A 1 160 ? 16.973 -6.346 7.466 1.00 11.89 159 ARG A N 1
ATOM 1025 C CA . ARG A 1 160 ? 17.352 -7.529 6.705 1.00 12.36 159 ARG A CA 1
ATOM 1026 C C . ARG A 1 160 ? 18.396 -8.330 7.461 1.00 12.85 159 ARG A C 1
ATOM 1027 O O . ARG A 1 160 ? 19.355 -7.759 7.934 1.00 15.90 159 ARG A O 1
ATOM 1035 N N . LEU A 1 161 ? 18.236 -9.645 7.476 1.00 12.12 160 LEU A N 1
ATOM 1036 C CA . LEU A 1 161 ? 19.177 -10.563 8.114 1.00 12.11 160 LEU A CA 1
ATOM 1037 C C . LEU A 1 161 ? 20.062 -11.230 7.068 1.00 11.67 160 LEU A C 1
ATOM 1038 O O . LEU A 1 161 ? 19.555 -11.787 6.110 1.00 14.67 160 LEU A O 1
ATOM 1043 N N . THR A 1 162 ? 21.374 -11.157 7.255 1.00 11.28 161 THR A N 1
ATOM 1044 C CA . THR A 1 162 ? 22.341 -11.848 6.416 1.00 11.35 161 THR A CA 1
ATOM 1045 C C . THR A 1 162 ? 23.325 -12.603 7.269 1.00 11.24 161 THR A C 1
ATOM 1046 O O . THR A 1 162 ? 23.437 -12.352 8.479 1.00 11.49 161 THR A O 1
ATOM 1050 N N . LYS A 1 163 ? 24.055 -13.536 6.676 1.00 11.69 162 LYS A N 1
ATOM 1051 C CA A LYS A 1 163 ? 25.211 -14.120 7.340 0.70 11.93 162 LYS A CA 1
ATOM 1052 C CA B LYS A 1 163 ? 25.218 -14.124 7.328 0.30 13.04 162 LYS A CA 1
ATOM 1053 C C . LYS A 1 163 ? 26.248 -13.028 7.614 1.00 11.81 162 LYS A C 1
ATOM 1054 O O . LYS A 1 163 ? 26.267 -11.968 6.985 1.00 12.80 162 LYS A O 1
ATOM 1065 N N . GLY A 1 164 ? 27.109 -13.275 8.591 1.00 12.05 163 GLY A N 1
ATOM 1066 C CA . GLY A 1 164 ? 28.127 -12.325 8.976 1.00 12.90 163 GLY A CA 1
ATOM 1067 C C . GLY A 1 164 ? 29.522 -12.649 8.477 1.00 11.20 163 GLY A C 1
ATOM 1068 O O . GLY A 1 164 ? 30.420 -11.876 8.680 1.00 12.46 163 GLY A O 1
ATOM 1069 N N . TYR A 1 165 ? 29.676 -13.769 7.763 1.00 10.87 164 TYR A N 1
ATOM 1070 C CA . TYR A 1 165 ? 30.927 -14.080 7.042 1.00 10.65 164 TYR A CA 1
ATOM 1071 C C . TYR A 1 165 ? 32.106 -13.997 8.000 1.00 10.91 164 TYR A C 1
ATOM 1072 O O . TYR A 1 165 ? 32.098 -14.732 9.001 1.00 11.70 164 TYR A O 1
ATOM 1081 N N . GLN A 1 166 ? 33.098 -13.135 7.758 1.00 10.74 165 GLN A N 1
ATOM 1082 C CA . GLN A 1 166 ? 34.302 -13.116 8.590 1.00 10.57 165 GLN A CA 1
ATOM 1083 C C . GLN A 1 166 ? 34.158 -12.429 9.945 1.00 11.52 165 GLN A C 1
ATOM 1084 O O . GLN A 1 166 ? 35.111 -12.411 10.730 1.00 12.52 165 GLN A O 1
ATOM 1090 N N . LEU A 1 167 ? 32.997 -11.851 10.226 1.00 11.22 166 LEU A N 1
ATOM 1091 C CA . LEU A 1 167 ? 32.751 -11.321 11.575 1.00 11.20 166 LEU A CA 1
ATOM 1092 C C . LEU A 1 167 ? 32.752 -12.433 12.604 1.00 12.26 166 LEU A C 1
ATOM 1093 O O . LEU A 1 167 ? 32.339 -13.530 12.336 1.00 13.09 166 LEU A O 1
ATOM 1098 N N . PRO A 1 168 ? 33.138 -12.121 13.866 1.00 12.07 167 PRO A N 1
ATOM 1099 C CA . PRO A 1 168 ? 32.928 -13.107 14.927 1.00 12.49 167 PRO A CA 1
ATOM 1100 C C . PRO A 1 168 ? 31.444 -13.360 15.183 1.00 12.14 167 PRO A C 1
ATOM 1101 O O . PRO A 1 168 ? 31.079 -14.492 15.464 1.00 13.56 167 PRO A O 1
ATOM 1105 N N . ALA A 1 169 ? 30.599 -12.331 15.035 1.00 11.30 168 ALA A N 1
ATOM 1106 C CA . ALA A 1 169 ? 29.158 -12.515 15.157 1.00 11.73 168 ALA A CA 1
ATOM 1107 C C . ALA A 1 169 ? 28.639 -13.389 14.025 1.00 11.39 168 ALA A C 1
ATOM 1108 O O . ALA A 1 169 ? 29.180 -13.353 12.906 1.00 12.06 168 ALA A O 1
ATOM 1110 N N . ARG A 1 170 ? 27.579 -14.146 14.251 1.00 11.28 169 ARG A N 1
ATOM 1111 C CA . ARG A 1 170 ? 27.050 -15.030 13.232 1.00 11.42 169 ARG A CA 1
ATOM 1112 C C . ARG A 1 170 ? 26.296 -14.286 12.153 1.00 10.58 169 ARG A C 1
ATOM 1113 O O . ARG A 1 170 ? 26.521 -14.582 10.964 1.00 11.98 169 ARG A O 1
ATOM 1121 N N . TYR A 1 171 ? 25.431 -13.348 12.494 1.00 10.59 170 TYR A N 1
ATOM 1122 C CA . TYR A 1 171 ? 24.563 -12.667 11.554 1.00 11.31 170 TYR A CA 1
ATOM 1123 C C . TYR A 1 171 ? 24.707 -11.173 11.629 1.00 10.98 170 TYR A C 1
ATOM 1124 O O . TYR A 1 171 ? 25.148 -10.632 12.659 1.00 11.48 170 TYR A O 1
ATOM 1133 N N . VAL A 1 172 ? 24.313 -10.504 10.552 1.00 10.81 171 VAL A N 1
ATOM 1134 C CA . VAL A 1 172 ? 24.168 -9.067 10.545 1.00 10.98 171 VAL A CA 1
ATOM 1135 C C . VAL A 1 172 ? 22.707 -8.747 10.320 1.00 10.87 171 VAL A C 1
ATOM 1136 O O . VAL A 1 172 ? 22.049 -9.341 9.450 1.00 12.19 171 VAL A O 1
ATOM 1140 N N . LEU A 1 173 ? 22.212 -7.835 11.152 1.00 11.62 172 LEU A N 1
ATOM 1141 C CA . LEU A 1 173 ? 20.865 -7.280 11.045 1.00 12.88 172 LEU A CA 1
ATOM 1142 C C . LEU A 1 173 ? 21.021 -5.871 10.486 1.00 13.05 172 LEU A C 1
ATOM 1143 O O . LEU A 1 173 ? 21.433 -4.949 11.195 1.00 13.57 172 LEU A O 1
ATOM 1148 N N . HIS A 1 174 ? 20.759 -5.729 9.179 1.00 12.52 173 HIS A N 1
ATOM 1149 C CA . HIS A 1 174 ? 20.903 -4.455 8.509 1.00 13.17 173 HIS A CA 1
ATOM 1150 C C . HIS A 1 174 ? 19.617 -3.679 8.654 1.00 13.75 173 HIS A C 1
ATOM 1151 O O . HIS A 1 174 ? 18.599 -4.102 8.160 1.00 16.19 173 HIS A O 1
ATOM 1158 N N . THR A 1 175 ? 19.677 -2.536 9.327 1.00 12.20 174 THR A N 1
ATOM 1159 C CA A THR A 1 175 ? 18.455 -1.762 9.547 0.70 11.83 174 THR A CA 1
ATOM 1160 C CA B THR A 1 175 ? 18.541 -1.754 9.671 0.30 12.64 174 THR A CA 1
ATOM 1161 C C . THR A 1 175 ? 18.652 -0.374 9.007 1.00 12.81 174 THR A C 1
ATOM 1162 O O . THR A 1 175 ? 19.743 0.150 8.929 1.00 16.58 174 THR A O 1
ATOM 1169 N N . VAL A 1 176 ? 17.536 0.210 8.610 1.00 13.04 175 VAL A N 1
ATOM 1170 C CA . VAL A 1 176 ? 17.551 1.528 8.000 1.00 12.95 175 VAL A CA 1
ATOM 1171 C C . VAL A 1 176 ? 16.795 2.502 8.900 1.00 12.59 175 VAL A C 1
ATOM 1172 O O . VAL A 1 176 ? 15.566 2.450 9.001 1.00 13.58 175 VAL A O 1
ATOM 1176 N N . GLY A 1 177 ? 17.539 3.394 9.528 1.00 12.94 176 GLY A N 1
ATOM 1177 C CA . GLY A 1 177 ? 16.934 4.414 10.358 1.00 12.89 176 GLY A CA 1
ATOM 1178 C C . GLY A 1 177 ? 16.398 5.553 9.536 1.00 13.36 176 GLY A C 1
ATOM 1179 O O . GLY A 1 177 ? 16.774 5.728 8.366 1.00 14.91 176 GLY A O 1
ATOM 1180 N N . PRO A 1 178 ? 15.525 6.378 10.119 1.00 13.78 177 PRO A N 1
ATOM 1181 C CA . PRO A 1 178 ? 15.031 7.535 9.407 1.00 14.87 177 PRO A CA 1
ATOM 1182 C C . PRO A 1 178 ? 16.090 8.609 9.234 1.00 15.21 177 PRO A C 1
ATOM 1183 O O . PRO A 1 178 ? 17.078 8.691 9.991 1.00 16.51 177 PRO A O 1
ATOM 1187 N N . VAL A 1 179 ? 15.884 9.424 8.211 1.00 15.91 178 VAL A N 1
ATOM 1188 C CA . VAL A 1 179 ? 16.627 10.659 8.065 1.00 16.52 178 VAL A CA 1
ATOM 1189 C C . VAL A 1 179 ? 15.743 11.681 8.772 1.00 18.48 178 VAL A C 1
ATOM 1190 O O . VAL A 1 179 ? 14.588 11.893 8.389 1.00 25.12 178 VAL A O 1
ATOM 1194 N N . GLY A 1 180 ? 16.289 12.307 9.797 1.00 19.28 179 GLY A N 1
ATOM 1195 C CA . GLY A 1 180 ? 15.514 13.224 10.612 1.00 18.90 179 GLY A CA 1
ATOM 1196 C C . GLY A 1 180 ? 14.892 12.542 11.808 1.00 17.80 179 GLY A C 1
ATOM 1197 O O . GLY A 1 180 ? 14.837 11.296 11.936 1.00 17.95 179 GLY A O 1
ATOM 1198 N N . GLU A 1 181 ? 14.393 13.387 12.701 1.00 16.02 180 GLU A N 1
ATOM 1199 C CA . GLU A 1 181 ? 13.878 12.911 13.978 1.00 14.68 180 GLU A CA 1
ATOM 1200 C C . GLU A 1 181 ? 12.441 12.433 13.825 1.00 14.79 180 GLU A C 1
ATOM 1201 O O . GLU A 1 181 ? 11.489 13.178 14.005 1.00 17.57 180 GLU A O 1
ATOM 1207 N N . ARG A 1 182 ? 12.318 11.156 13.476 1.00 13.78 181 ARG A N 1
ATOM 1208 C CA . ARG A 1 182 ? 11.045 10.483 13.311 1.00 15.04 181 ARG A CA 1
ATOM 1209 C C . ARG A 1 182 ? 11.053 9.336 14.307 1.00 15.60 181 ARG A C 1
ATOM 1210 O O . ARG A 1 182 ? 11.524 8.247 13.986 1.00 15.93 181 ARG A O 1
ATOM 1218 N N . PRO A 1 183 ? 10.565 9.599 15.536 1.00 16.42 182 PRO A N 1
ATOM 1219 C CA . PRO A 1 183 ? 10.730 8.604 16.594 1.00 16.66 182 PRO A CA 1
ATOM 1220 C C . PRO A 1 183 ? 10.031 7.295 16.329 1.00 18.01 182 PRO A C 1
ATOM 1221 O O . PRO A 1 183 ? 10.543 6.251 16.738 1.00 18.30 182 PRO A O 1
ATOM 1225 N N . ASP A 1 184 ? 8.850 7.359 15.716 1.00 18.80 183 ASP A N 1
ATOM 1226 C CA A ASP A 1 184 ? 8.154 6.114 15.441 0.50 19.48 183 ASP A CA 1
ATOM 1227 C CA B ASP A 1 184 ? 8.068 6.216 15.214 0.50 20.67 183 ASP A CA 1
ATOM 1228 C C . ASP A 1 184 ? 8.941 5.233 14.447 1.00 17.26 183 ASP A C 1
ATOM 1229 O O . ASP A 1 184 ? 8.885 4.018 14.585 1.00 17.07 183 ASP A O 1
ATOM 1238 N N . MET A 1 185 ? 9.724 5.803 13.538 1.00 17.47 184 MET A N 1
ATOM 1239 C CA A MET A 1 185 ? 10.526 4.942 12.629 0.50 15.12 184 MET A CA 1
ATOM 1240 C CA B MET A 1 185 ? 10.541 5.019 12.628 0.50 15.47 184 MET A CA 1
ATOM 1241 C C . MET A 1 185 ? 11.795 4.462 13.319 1.00 14.30 184 MET A C 1
ATOM 1242 O O . MET A 1 185 ? 12.186 3.338 13.104 1.00 13.66 184 MET A O 1
ATOM 1251 N N . LEU A 1 186 ? 12.418 5.274 14.165 1.00 13.60 185 LEU A N 1
ATOM 1252 C CA . LEU A 1 186 ? 13.561 4.770 14.917 1.00 13.04 185 LEU A CA 1
ATOM 1253 C C . LEU A 1 186 ? 13.109 3.666 15.882 1.00 13.01 185 LEU A C 1
ATOM 1254 O O . LEU A 1 186 ? 13.769 2.633 15.964 1.00 13.33 185 LEU A O 1
ATOM 1259 N N . ARG A 1 187 ? 11.970 3.855 16.550 1.00 13.37 186 ARG A N 1
ATOM 1260 C CA A ARG A 1 187 ? 11.427 2.793 17.392 0.70 13.47 186 ARG A CA 1
ATOM 1261 C CA B ARG A 1 187 ? 11.419 2.797 17.404 0.30 14.27 186 ARG A CA 1
ATOM 1262 C C . ARG A 1 187 ? 11.176 1.522 16.594 1.00 13.61 186 ARG A C 1
ATOM 1263 O O . ARG A 1 187 ? 11.495 0.413 17.028 1.00 14.24 186 ARG A O 1
ATOM 1278 N N . LYS A 1 188 ? 10.634 1.692 15.377 1.00 13.32 187 LYS A N 1
ATOM 1279 C CA . LYS A 1 188 ? 10.357 0.547 14.530 1.00 13.91 187 LYS A CA 1
ATOM 1280 C C . LYS A 1 188 ? 11.627 -0.220 14.166 1.00 13.08 187 LYS A C 1
ATOM 1281 O O . LYS A 1 188 ? 11.615 -1.439 14.134 1.00 13.79 187 LYS A O 1
ATOM 1287 N N . CYS A 1 189 ? 12.721 0.488 13.907 1.00 12.25 188 CYS A N 1
ATOM 1288 C CA . CYS A 1 189 ? 13.985 -0.198 13.663 1.00 12.72 188 CYS A CA 1
ATOM 1289 C C . CYS A 1 189 ? 14.356 -1.145 14.770 1.00 11.91 188 CYS A C 1
ATOM 1290 O O . CYS A 1 189 ? 14.700 -2.291 14.553 1.00 12.25 188 CYS A O 1
ATOM 1293 N N . TYR A 1 190 ? 14.293 -0.663 16.026 1.00 12.24 189 TYR A N 1
ATOM 1294 C CA . TYR A 1 190 ? 14.630 -1.515 17.170 1.00 12.66 189 TYR A CA 1
ATOM 1295 C C . TYR A 1 190 ? 13.650 -2.676 17.276 1.00 13.27 189 TYR A C 1
ATOM 1296 O O . TYR A 1 190 ? 14.063 -3.815 17.513 1.00 13.89 189 TYR A O 1
ATOM 1305 N N . ARG A 1 191 ? 12.364 -2.411 17.096 1.00 12.37 190 ARG A N 1
ATOM 1306 C CA A ARG A 1 191 ? 11.364 -3.475 17.145 0.50 13.67 190 ARG A CA 1
ATOM 1307 C CA B ARG A 1 191 ? 11.367 -3.479 17.150 0.50 14.04 190 ARG A CA 1
ATOM 1308 C C . ARG A 1 191 ? 11.624 -4.526 16.064 1.00 13.02 190 ARG A C 1
ATOM 1309 O O . ARG A 1 191 ? 11.489 -5.715 16.294 1.00 14.61 190 ARG A O 1
ATOM 1324 N N . SER A 1 192 ? 11.985 -4.074 14.862 1.00 12.68 191 SER A N 1
ATOM 1325 C CA . SER A 1 192 ? 12.301 -4.982 13.742 1.00 12.14 191 SER A CA 1
ATOM 1326 C C . SER A 1 192 ? 13.498 -5.896 14.038 1.00 12.51 191 SER A C 1
ATOM 1327 O O . SER A 1 192 ? 13.443 -7.093 13.811 1.00 13.60 191 SER A O 1
ATOM 1330 N N . ILE A 1 193 ? 14.564 -5.299 14.552 1.00 11.96 192 ILE A N 1
ATOM 1331 C CA . ILE A 1 193 ? 15.764 -6.027 14.927 1.00 12.64 192 ILE A CA 1
ATOM 1332 C C . ILE A 1 193 ? 15.422 -7.086 15.965 1.00 12.30 192 ILE A C 1
ATOM 1333 O O . ILE A 1 193 ? 15.754 -8.255 15.822 1.00 12.65 192 ILE A O 1
ATOM 1338 N N . LEU A 1 194 ? 14.730 -6.664 17.019 1.00 12.12 193 LEU A N 1
ATOM 1339 C CA . LEU A 1 194 ? 14.412 -7.559 18.117 1.00 13.22 193 LEU A CA 1
ATOM 1340 C C . LEU A 1 194 ? 13.438 -8.662 17.676 1.00 13.52 193 LEU A C 1
ATOM 1341 O O . LEU A 1 194 ? 13.567 -9.816 18.113 1.00 15.01 193 LEU A O 1
ATOM 1346 N N . SER A 1 195 ? 12.479 -8.319 16.814 1.00 14.49 194 SER A N 1
ATOM 1347 C CA A SER A 1 195 ? 11.530 -9.288 16.253 0.70 17.56 194 SER A CA 1
ATOM 1348 C CA B SER A 1 195 ? 11.533 -9.308 16.300 0.30 16.94 194 SER A CA 1
ATOM 1349 C C . SER A 1 195 ? 12.233 -10.390 15.472 1.00 14.91 194 SER A C 1
ATOM 1350 O O . SER A 1 195 ? 11.914 -11.558 15.608 1.00 16.28 194 SER A O 1
ATOM 1355 N N . LEU A 1 196 ? 13.194 -9.997 14.638 1.00 14.41 195 LEU A N 1
ATOM 1356 C CA . LEU A 1 196 ? 13.914 -11.003 13.868 1.00 14.77 195 LEU A CA 1
ATOM 1357 C C . LEU A 1 196 ? 14.760 -11.890 14.749 1.00 15.15 195 LEU A C 1
ATOM 1358 O O . LEU A 1 196 ? 14.856 -13.099 14.520 1.00 16.84 195 LEU A O 1
ATOM 1363 N N . ALA A 1 197 ? 15.351 -11.308 15.786 1.00 14.05 196 ALA A N 1
ATOM 1364 C CA . ALA A 1 197 ? 16.110 -12.119 16.740 1.00 15.43 196 ALA A CA 1
ATOM 1365 C C . ALA A 1 197 ? 15.200 -13.149 17.417 1.00 15.02 196 ALA A C 1
ATOM 1366 O O . ALA A 1 1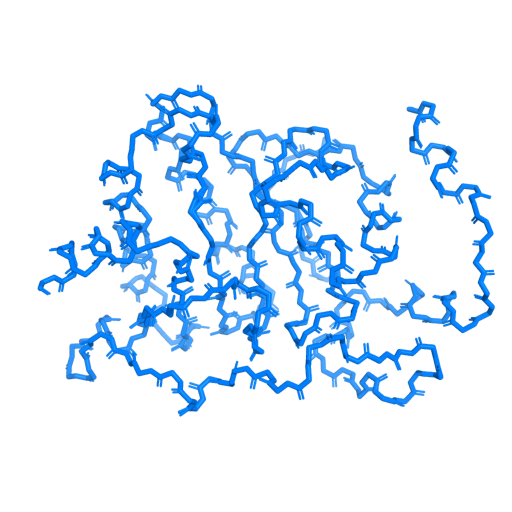97 ? 15.527 -14.330 17.482 1.00 18.05 196 ALA A O 1
ATOM 1368 N N . LEU A 1 198 ? 14.032 -12.695 17.860 1.00 14.90 197 LEU A N 1
ATOM 1369 C CA . LEU A 1 198 ? 13.058 -13.571 18.505 1.00 16.83 197 LEU A CA 1
ATOM 1370 C C . LEU A 1 198 ? 12.586 -14.679 17.568 1.00 16.23 197 LEU A C 1
ATOM 1371 O O . LEU A 1 198 ? 12.596 -15.852 17.915 1.00 18.22 197 LEU A O 1
ATOM 1376 N N . LYS A 1 199 ? 12.183 -14.290 16.364 1.00 15.39 198 LYS A N 1
ATOM 1377 C CA . LYS A 1 199 ? 11.648 -15.252 15.405 1.00 16.51 198 LYS A CA 1
ATOM 1378 C C . LYS A 1 199 ? 12.646 -16.358 15.053 1.00 16.20 198 LYS A C 1
ATOM 1379 O O . LYS A 1 199 ? 12.268 -17.507 14.823 1.00 19.77 198 LYS A O 1
ATOM 1385 N N . ASN A 1 200 ? 13.924 -15.993 14.989 1.00 15.17 199 ASN A N 1
ATOM 1386 C CA . ASN A 1 200 ? 14.959 -16.898 14.509 1.00 15.32 199 ASN A CA 1
ATOM 1387 C C . ASN A 1 200 ? 15.805 -17.526 15.596 1.00 16.33 199 ASN A C 1
ATOM 1388 O O . ASN A 1 200 ? 16.775 -18.216 15.306 1.00 19.79 199 ASN A O 1
ATOM 1393 N N . GLY A 1 201 ? 15.455 -17.270 16.854 1.00 16.37 200 GLY A N 1
ATOM 1394 C CA . GLY A 1 201 ? 16.145 -17.889 17.969 1.00 18.38 200 GLY A CA 1
ATOM 1395 C C . GLY A 1 201 ? 17.524 -17.336 18.219 1.00 18.10 200 GLY A C 1
ATOM 1396 O O . GLY A 1 201 ? 18.393 -18.044 18.736 1.00 22.25 200 GLY A O 1
ATOM 1397 N N . LEU A 1 202 ? 17.730 -16.063 17.895 1.00 15.66 201 LEU A N 1
ATOM 1398 C CA . LEU A 1 202 ? 19.002 -15.409 18.181 1.00 15.24 201 LEU A CA 1
ATOM 1399 C C . LEU A 1 202 ? 18.932 -14.852 19.587 1.00 15.63 201 LEU A C 1
ATOM 1400 O O . LEU A 1 202 ? 17.968 -14.177 19.929 1.00 19.19 201 LEU A O 1
ATOM 1405 N N . ARG A 1 203 ? 19.970 -15.107 20.373 1.00 13.98 202 ARG A N 1
ATOM 1406 C CA . ARG A 1 203 ? 19.920 -14.849 21.815 1.00 14.26 202 ARG A CA 1
ATOM 1407 C C . ARG A 1 203 ? 20.763 -13.693 22.274 1.00 13.45 202 ARG A C 1
ATOM 1408 O O . ARG A 1 203 ? 20.695 -13.313 23.439 1.00 14.85 202 ARG A O 1
ATOM 1416 N N . SER A 1 204 ? 21.557 -13.106 21.393 1.00 13.45 203 SER A N 1
ATOM 1417 C CA . SER A 1 204 ? 22.402 -11.983 21.761 1.00 12.89 203 SER A CA 1
ATOM 1418 C C . SER A 1 204 ? 22.602 -11.075 20.555 1.00 12.17 203 SER A C 1
ATOM 1419 O O . SER A 1 204 ? 22.718 -11.565 19.408 1.00 13.42 203 SER A O 1
ATOM 1422 N N . ILE A 1 205 ? 22.570 -9.773 20.789 1.00 11.97 204 ILE A N 1
ATOM 1423 C CA . ILE A 1 205 ? 22.594 -8.770 19.715 1.00 12.29 204 ILE A CA 1
ATOM 1424 C C . ILE A 1 205 ? 23.543 -7.677 20.115 1.00 11.54 204 ILE A C 1
ATOM 1425 O O . ILE A 1 205 ? 23.446 -7.150 21.259 1.00 12.58 204 ILE A O 1
ATOM 1430 N N . GLY A 1 206 ? 24.463 -7.315 19.227 1.00 11.40 205 GLY A N 1
ATOM 1431 C CA . GLY A 1 206 ? 25.276 -6.141 19.368 1.00 11.38 205 GLY A CA 1
ATOM 1432 C C . GLY A 1 206 ? 24.717 -4.995 18.562 1.00 11.20 205 GLY A C 1
ATOM 1433 O O . GLY A 1 206 ? 24.585 -5.122 17.341 1.00 13.29 205 GLY A O 1
ATOM 1434 N N . PHE A 1 207 ? 24.401 -3.883 19.168 1.00 12.19 206 PHE A N 1
ATOM 1435 C CA . PHE A 1 207 ? 23.831 -2.715 18.541 1.00 12.76 206 PHE A CA 1
ATOM 1436 C C . PHE A 1 207 ? 24.904 -1.672 18.266 1.00 13.45 206 PHE A C 1
ATOM 1437 O O . PHE A 1 207 ? 25.866 -1.557 19.015 1.00 15.24 206 PHE A O 1
ATOM 1445 N N . CYS A 1 208 ? 24.701 -0.910 17.199 1.00 15.15 207 CYS A N 1
ATOM 1446 C CA . CYS A 1 208 ? 25.418 0.335 16.933 1.00 16.22 207 CYS A CA 1
ATOM 1447 C C . CYS A 1 208 ? 24.386 1.470 17.003 1.00 16.29 207 CYS A C 1
ATOM 1448 O O . CYS A 1 208 ? 23.188 1.217 17.132 1.00 18.35 207 CYS A O 1
ATOM 1451 N N A CYS A 1 209 ? 24.872 2.701 16.942 0.50 17.39 208 CYS A N 1
ATOM 1452 N N B CYS A 1 209 ? 24.812 2.733 16.867 0.50 16.08 208 CYS A N 1
ATOM 1453 C CA A CYS A 1 209 ? 23.978 3.830 16.893 0.50 20.81 208 CYS A CA 1
ATOM 1454 C CA B CYS A 1 209 ? 23.918 3.909 17.109 0.50 20.41 208 CYS A CA 1
ATOM 1455 C C A CYS A 1 209 ? 23.363 3.876 15.504 0.50 19.61 208 CYS A C 1
ATOM 1456 C C B CYS A 1 209 ? 23.140 4.455 15.884 0.50 18.89 208 CYS A C 1
ATOM 1457 O O A CYS A 1 209 ? 24.034 3.699 14.470 0.50 20.64 208 CYS A O 1
ATOM 1458 O O B CYS A 1 209 ? 23.433 5.541 15.367 0.50 22.45 208 CYS A O 1
ATOM 1463 N N A VAL A 1 210 ? 22.057 4.066 15.501 0.50 18.41 209 VAL A N 1
ATOM 1464 N N B VAL A 1 210 ? 22.111 3.722 15.479 0.50 17.39 209 VAL A N 1
ATOM 1465 C CA A VAL A 1 210 ? 21.291 4.071 14.286 0.50 18.43 209 VAL A CA 1
ATOM 1466 C CA B VAL A 1 210 ? 21.299 4.032 14.297 0.50 18.85 209 VAL A CA 1
ATOM 1467 C C A VAL A 1 210 ? 20.728 5.469 14.124 0.50 17.94 209 VAL A C 1
ATOM 1468 C C B VAL A 1 210 ? 20.828 5.493 14.162 0.50 18.21 209 VAL A C 1
ATOM 1469 O O A VAL A 1 210 ? 20.140 6.027 15.068 0.50 19.22 209 VAL A O 1
ATOM 1470 O O B VAL A 1 210 ? 20.381 6.110 15.147 0.50 19.42 209 VAL A O 1
ATOM 1477 N N . SER A 1 211 ? 20.976 6.040 12.941 1.00 19.04 210 SER A N 1
ATOM 1478 C CA . SER A 1 211 ? 20.487 7.396 12.546 1.00 19.68 210 SER A CA 1
ATOM 1479 C C . SER A 1 211 ? 21.224 8.597 13.121 1.00 19.51 210 SER A C 1
ATOM 1480 O O . SER A 1 211 ? 20.934 9.730 12.754 1.00 21.65 210 SER A O 1
ATOM 1483 N N . THR A 1 212 ? 22.164 8.377 14.036 1.00 20.86 211 THR A N 1
ATOM 1484 C CA . THR A 1 212 ? 22.889 9.479 14.665 1.00 22.70 211 THR A CA 1
ATOM 1485 C C . THR A 1 212 ? 24.058 9.856 13.765 1.00 29.22 211 THR A C 1
ATOM 1486 O O . THR A 1 212 ? 24.542 9.024 12.989 1.00 32.35 211 THR A O 1
ATOM 1490 N N . GLY A 1 213 ? 24.503 11.103 13.859 1.00 33.34 212 GLY A N 1
ATOM 1491 C CA . GLY A 1 213 ? 25.559 11.602 12.977 1.00 32.22 212 GLY A CA 1
ATOM 1492 C C . GLY A 1 213 ? 25.003 12.019 11.626 1.00 32.09 212 GLY A C 1
ATOM 1493 O O . GLY A 1 213 ? 24.204 12.961 11.564 1.00 33.84 212 GLY A O 1
ATOM 1494 N N . VAL A 1 214 ? 25.391 11.314 10.554 1.00 35.04 213 VAL A N 1
ATOM 1495 C CA . VAL A 1 214 ? 25.064 11.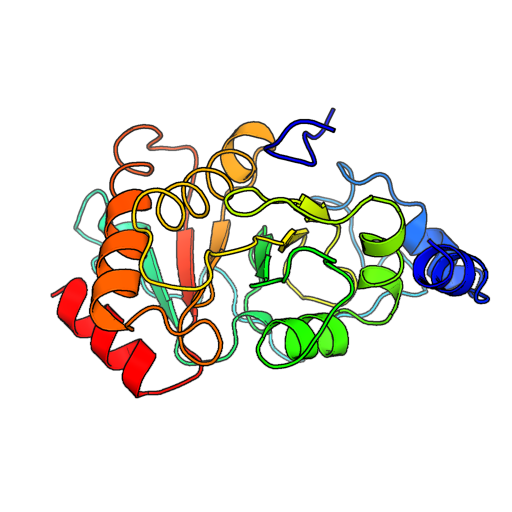741 9.172 1.00 34.23 213 VAL A CA 1
ATOM 1496 C C . VAL A 1 214 ? 23.553 11.836 8.905 1.00 29.81 213 VAL A C 1
ATOM 1497 O O . VAL A 1 214 ? 23.106 12.755 8.225 1.00 32.71 213 VAL A O 1
ATOM 1501 N N . TYR A 1 215 ? 22.765 10.922 9.482 1.00 26.70 214 TYR A N 1
ATOM 1502 C CA . TYR A 1 215 ? 21.302 10.964 9.317 1.00 27.47 214 TYR A CA 1
ATOM 1503 C C . TYR A 1 215 ? 20.636 11.982 10.236 1.00 25.32 214 TYR A C 1
ATOM 1504 O O . TYR A 1 215 ? 19.423 12.205 10.151 1.00 29.31 214 TYR A O 1
ATOM 1513 N N . GLY A 1 216 ? 21.426 12.583 11.128 1.00 25.96 215 GLY A N 1
ATOM 1514 C CA . GLY A 1 216 ? 20.990 13.751 11.862 1.00 27.01 215 GLY A CA 1
ATOM 1515 C C . GLY A 1 216 ? 20.001 13.468 12.985 1.00 27.71 215 GLY A C 1
ATOM 1516 O O . GLY A 1 216 ? 19.344 14.412 13.450 1.00 32.92 215 GLY A O 1
ATOM 1517 N N . TYR A 1 217 ? 19.857 12.204 13.426 1.00 25.98 216 TYR A N 1
ATOM 1518 C CA . TYR A 1 217 ? 19.016 11.920 14.594 1.00 22.79 216 TYR A CA 1
ATOM 1519 C C . TYR A 1 217 ? 19.794 12.343 15.828 1.00 21.12 216 TYR A C 1
ATOM 1520 O O . TYR A 1 217 ? 20.880 11.823 16.064 1.00 21.95 216 TYR A O 1
ATOM 1529 N N . PRO A 1 218 ? 19.269 13.310 16.589 1.00 20.79 217 PRO A N 1
ATOM 1530 C CA . PRO A 1 218 ? 20.014 13.733 17.766 1.00 19.23 217 PRO A CA 1
ATOM 1531 C C . PRO A 1 218 ? 20.359 12.568 18.710 1.00 17.57 217 PRO A C 1
ATOM 1532 O O . PRO A 1 218 ? 19.534 11.680 18.951 1.00 17.60 217 PRO A O 1
ATOM 1536 N N . LEU A 1 219 ? 21.582 12.583 19.216 1.00 17.75 218 LEU A N 1
ATOM 1537 C CA . LEU A 1 219 ? 22.145 11.437 19.910 1.00 17.75 218 LEU A CA 1
ATOM 1538 C C . LEU A 1 219 ? 21.380 11.070 21.187 1.00 16.19 218 LEU A C 1
ATOM 1539 O O . LEU A 1 219 ? 21.042 9.912 21.383 1.00 16.60 218 LEU A O 1
ATOM 1544 N N . LEU A 1 220 ? 21.092 12.042 22.048 1.00 16.67 219 LEU A N 1
ATOM 1545 C CA . LEU A 1 220 ? 20.397 11.708 23.286 1.00 16.53 219 LEU A CA 1
ATOM 1546 C C . LEU A 1 220 ? 18.985 11.161 23.021 1.00 15.45 219 LEU A C 1
ATOM 1547 O O . LEU A 1 220 ? 18.650 10.086 23.514 1.00 15.57 219 LEU A O 1
ATOM 1552 N N . PRO A 1 221 ? 18.188 11.824 22.159 1.00 16.82 220 PRO A N 1
ATOM 1553 C CA . PRO A 1 221 ? 16.872 11.272 21.869 1.00 17.30 220 PRO A CA 1
ATOM 1554 C C . PRO A 1 221 ? 16.926 9.873 21.232 1.00 15.21 220 PRO A C 1
ATOM 1555 O O . PRO A 1 221 ? 16.081 9.025 21.542 1.00 16.11 220 PRO A O 1
ATOM 1559 N N . ALA A 1 222 ? 17.907 9.625 20.365 1.00 14.78 221 ALA A N 1
ATOM 1560 C CA . ALA A 1 222 ? 18.076 8.310 19.771 1.00 13.75 221 ALA A CA 1
ATOM 1561 C C . ALA A 1 222 ? 18.395 7.241 20.803 1.00 13.92 221 ALA A C 1
ATOM 1562 O O . ALA A 1 222 ? 17.837 6.136 20.783 1.00 14.77 221 ALA A O 1
ATOM 1564 N N . THR A 1 223 ? 19.294 7.587 21.711 1.00 14.04 222 THR A N 1
ATOM 1565 C CA . THR A 1 223 ? 19.714 6.693 22.780 1.00 14.55 222 THR A CA 1
ATOM 1566 C C . THR A 1 223 ? 18.562 6.338 23.706 1.00 14.12 222 THR A C 1
ATOM 1567 O O . THR A 1 223 ? 18.409 5.180 24.090 1.00 14.80 222 THR A O 1
ATOM 1571 N N . ARG A 1 224 ? 17.730 7.326 24.015 1.00 14.28 223 ARG A N 1
ATOM 1572 C CA . ARG A 1 224 ? 16.528 7.070 24.833 1.00 16.21 223 ARG A CA 1
ATOM 1573 C C . ARG A 1 224 ? 15.604 6.055 24.168 1.00 15.00 223 ARG A C 1
ATOM 1574 O O . ARG A 1 224 ? 15.045 5.164 24.818 1.00 15.79 223 ARG A O 1
ATOM 1582 N N . ILE A 1 225 ? 15.470 6.161 22.840 1.00 14.74 224 ILE A N 1
ATOM 1583 C CA . ILE A 1 225 ? 14.645 5.226 22.112 1.00 14.64 224 ILE A CA 1
ATOM 1584 C C . ILE A 1 225 ? 15.263 3.835 22.066 1.00 13.62 224 ILE A C 1
ATOM 1585 O O . ILE A 1 225 ? 14.569 2.840 22.266 1.00 14.78 224 ILE A O 1
ATOM 1590 N N . ALA A 1 226 ? 16.564 3.760 21.804 1.00 13.10 225 ALA A N 1
ATOM 1591 C CA . ALA A 1 226 ? 17.242 2.469 21.710 1.00 13.53 225 ALA A CA 1
ATOM 1592 C C . ALA A 1 226 ? 17.068 1.698 23.013 1.00 13.36 225 ALA A C 1
ATOM 1593 O O . ALA A 1 226 ? 16.677 0.534 23.045 1.00 14.32 225 ALA A O 1
ATOM 1595 N N . LEU A 1 227 ? 17.347 2.371 24.118 1.00 13.84 226 LEU A N 1
ATOM 1596 C CA . LEU A 1 227 ? 17.239 1.719 25.430 1.00 15.11 226 LEU A CA 1
ATOM 1597 C C . LEU A 1 227 ? 15.779 1.460 25.815 1.00 15.32 226 LEU A C 1
ATOM 1598 O O . LEU A 1 227 ? 15.445 0.412 26.383 1.00 17.19 226 LEU A O 1
ATOM 1603 N N . GLY A 1 228 ? 14.901 2.396 25.505 1.00 15.90 227 GLY A N 1
ATOM 1604 C CA . GLY A 1 228 ? 13.482 2.217 25.825 1.00 17.03 227 GLY A CA 1
ATOM 1605 C C . GLY A 1 228 ? 12.854 1.026 25.127 1.00 15.42 227 GLY A C 1
ATOM 1606 O O . GLY A 1 228 ? 12.143 0.242 25.733 1.00 16.23 227 GLY A O 1
ATOM 1607 N N . GLU A 1 229 ? 13.112 0.911 23.813 1.00 13.84 228 GLU A N 1
ATOM 1608 C CA . GLU A 1 229 ? 12.550 -0.205 23.062 1.00 14.00 228 GLU A CA 1
ATOM 1609 C C . GLU A 1 229 ? 13.137 -1.519 23.471 1.00 13.70 228 GLU A C 1
ATOM 1610 O O . GLU A 1 229 ? 12.437 -2.521 23.533 1.00 14.56 228 GLU A O 1
ATOM 1616 N N . THR A 1 230 ? 14.424 -1.536 23.757 1.00 13.52 229 THR A N 1
ATOM 1617 C CA . THR A 1 230 ? 15.082 -2.769 24.170 1.00 14.01 229 THR A CA 1
ATOM 1618 C C . THR A 1 230 ? 14.552 -3.219 25.532 1.00 14.00 229 THR A C 1
ATOM 1619 O O . THR A 1 230 ? 14.225 -4.388 25.732 1.00 15.19 229 THR A O 1
ATOM 1623 N N . ARG A 1 231 ? 14.391 -2.273 26.447 1.00 15.04 230 ARG A N 1
ATOM 1624 C CA A ARG A 1 231 ? 13.769 -2.543 27.769 0.50 15.47 230 ARG A CA 1
ATOM 1625 C CA B ARG A 1 231 ? 13.856 -2.633 27.743 0.50 14.87 230 ARG A CA 1
ATOM 1626 C C . ARG A 1 231 ? 12.392 -3.137 27.608 1.00 15.94 230 ARG A C 1
ATOM 1627 O O . ARG A 1 231 ? 12.022 -4.131 28.261 1.00 18.14 230 ARG A O 1
ATOM 1642 N N . LYS A 1 232 ? 11.572 -2.492 26.770 1.00 17.30 231 LYS A N 1
ATOM 1643 C CA A LYS A 1 232 ? 10.191 -2.953 26.573 0.50 20.00 231 LYS A CA 1
ATOM 1644 C CA B LYS A 1 232 ? 10.195 -2.931 26.530 0.50 19.80 231 LYS A CA 1
ATOM 1645 C C . LYS A 1 232 ? 10.176 -4.383 26.056 1.00 18.15 231 LYS A C 1
ATOM 1646 O O . LYS A 1 232 ? 9.392 -5.217 26.515 1.00 19.77 231 LYS A O 1
ATOM 1657 N N . PHE A 1 233 ? 11.051 -4.670 25.100 1.00 16.87 232 PHE A N 1
ATOM 1658 C CA . PHE A 1 233 ? 11.116 -5.997 24.542 1.00 16.25 232 PHE A CA 1
ATOM 1659 C C . PHE A 1 233 ? 11.543 -7.032 25.596 1.00 16.43 232 PHE A C 1
ATOM 1660 O O . PHE A 1 233 ? 10.952 -8.108 25.697 1.00 17.65 232 PHE A O 1
ATOM 1668 N N . LEU A 1 234 ? 12.578 -6.707 26.365 1.00 16.27 233 LEU A N 1
ATOM 1669 C CA . LEU A 1 234 ? 13.061 -7.614 27.409 1.00 17.29 233 LEU A CA 1
ATOM 1670 C C . LEU A 1 234 ? 12.002 -7.896 28.475 1.00 17.71 233 LEU A C 1
ATOM 1671 O O . LEU A 1 234 ? 11.935 -9.005 29.019 1.00 21.36 233 LEU A O 1
ATOM 1676 N N . GLU A 1 235 ? 11.159 -6.906 28.729 1.00 17.75 234 GLU A N 1
ATOM 1677 C CA . GLU A 1 235 ? 10.051 -7.050 29.679 1.00 21.18 234 GLU A CA 1
ATOM 1678 C C . GLU A 1 235 ? 8.975 -7.995 29.152 1.00 21.66 234 GLU A C 1
ATOM 1679 O O . GLU A 1 235 ? 8.389 -8.755 29.905 1.00 26.30 234 GLU A O 1
ATOM 1685 N N . GLU A 1 236 ? 8.728 -7.926 27.837 1.00 19.01 235 GLU A N 1
ATOM 1686 C CA . GLU A 1 236 ? 7.679 -8.740 27.225 1.00 19.79 235 GLU A CA 1
ATOM 1687 C C . GLU A 1 236 ? 8.108 -10.167 26.884 1.00 19.94 235 GLU A C 1
ATOM 1688 O O . GLU A 1 236 ? 7.286 -11.088 26.920 1.00 25.62 235 GLU A O 1
ATOM 1694 N N . HIS A 1 237 ? 9.388 -10.336 26.534 1.00 18.48 236 HIS A N 1
ATOM 1695 C CA . HIS A 1 237 ? 9.934 -11.587 25.996 1.00 18.95 236 HIS A CA 1
ATOM 1696 C C . HIS A 1 237 ? 11.082 -12.085 26.837 1.00 18.98 236 HIS A C 1
ATOM 1697 O O . HIS A 1 237 ? 12.047 -12.637 26.350 1.00 23.29 236 HIS A O 1
ATOM 1704 N N . GLY A 1 238 ? 10.922 -11.947 28.151 1.00 20.61 237 GLY A N 1
ATOM 1705 C CA . GLY A 1 238 ? 11.954 -12.345 29.085 1.00 21.67 237 GLY A CA 1
ATOM 1706 C C . GLY A 1 238 ? 12.222 -13.833 28.984 1.00 21.66 237 GLY A C 1
ATOM 1707 O O . GLY A 1 238 ? 11.307 -14.655 29.111 1.00 25.67 237 GLY A O 1
ATOM 1708 N N . GLY A 1 239 ? 13.480 -14.176 28.771 1.00 19.64 238 GLY A N 1
ATOM 1709 C CA . GLY A 1 239 ? 13.892 -15.569 28.565 1.00 19.48 238 GLY A CA 1
ATOM 1710 C C . GLY A 1 239 ? 14.320 -15.886 27.138 1.00 19.75 238 GLY A C 1
ATOM 1711 O O . GLY A 1 239 ? 14.977 -16.894 26.928 1.00 22.57 238 GLY A O 1
ATOM 1712 N N . ALA A 1 240 ? 13.942 -15.030 26.180 1.00 19.43 239 ALA A N 1
ATOM 1713 C CA . ALA A 1 240 ? 14.331 -15.163 24.766 1.00 20.92 239 ALA A CA 1
ATOM 1714 C C . ALA A 1 240 ? 15.714 -14.589 24.444 1.00 17.75 239 ALA A C 1
ATOM 1715 O O . ALA A 1 240 ? 16.368 -15.073 23.526 1.00 20.18 239 ALA A O 1
ATOM 1717 N N . LEU A 1 241 ? 16.118 -13.526 25.129 1.00 16.83 240 LEU A N 1
ATOM 1718 C CA . LEU A 1 241 ? 17.410 -12.894 24.893 1.00 16.83 240 LEU A CA 1
ATOM 1719 C C . LEU A 1 241 ? 18.248 -12.954 26.123 1.00 16.32 240 LEU A C 1
ATOM 1720 O O . LEU A 1 241 ? 17.760 -12.774 27.242 1.00 19.81 240 LEU A O 1
ATOM 1725 N N . ASP A 1 242 ? 19.531 -13.154 25.930 1.00 15.35 241 ASP A N 1
ATOM 1726 C CA . ASP A 1 242 ? 20.505 -13.156 26.996 1.00 16.85 241 ASP A CA 1
ATOM 1727 C C . ASP A 1 242 ? 21.280 -11.852 27.104 1.00 15.49 241 ASP A C 1
ATOM 1728 O O . ASP A 1 242 ? 21.669 -11.458 28.201 1.00 19.21 241 ASP A O 1
ATOM 1733 N N . MET A 1 243 ? 21.536 -11.184 25.970 1.00 15.08 242 MET A N 1
ATOM 1734 C CA . MET A 1 243 ? 22.377 -10.001 25.990 1.00 14.83 242 MET A CA 1
ATOM 1735 C C . MET A 1 243 ? 22.049 -9.062 24.853 1.00 13.37 242 MET A C 1
ATOM 1736 O O . MET A 1 243 ? 22.029 -9.484 23.676 1.00 15.66 242 MET A O 1
ATOM 1741 N N . CYS A 1 244 ? 21.844 -7.790 25.143 1.00 13.34 243 CYS A N 1
ATOM 1742 C CA . CYS A 1 244 ? 21.774 -6.695 24.192 1.00 13.82 243 CYS A CA 1
ATOM 1743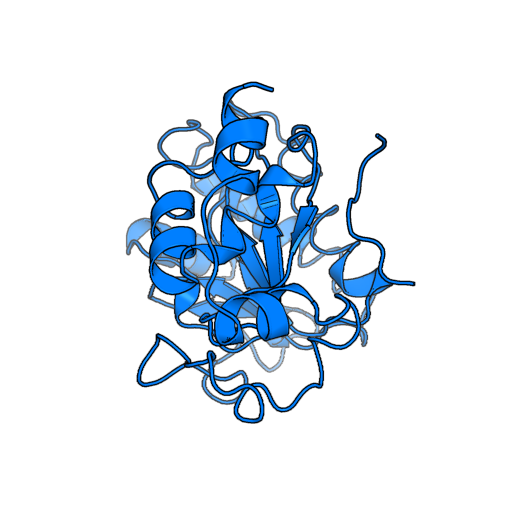 C C . CYS A 1 244 ? 22.915 -5.764 24.540 1.00 13.45 243 CYS A C 1
ATOM 1744 O O . CYS A 1 244 ? 22.890 -5.131 25.617 1.00 14.35 243 CYS A O 1
ATOM 1747 N N . CYS A 1 245 ? 23.942 -5.726 23.705 1.00 12.44 244 CYS A N 1
ATOM 1748 C CA . CYS A 1 245 ? 25.114 -4.948 23.945 1.00 12.59 244 CYS A CA 1
ATOM 1749 C C . CYS A 1 245 ? 25.149 -3.729 23.051 1.00 12.49 244 CYS A C 1
ATOM 1750 O O . CYS A 1 245 ? 25.053 -3.871 21.826 1.00 14.42 244 CYS A O 1
ATOM 1753 N N . PHE 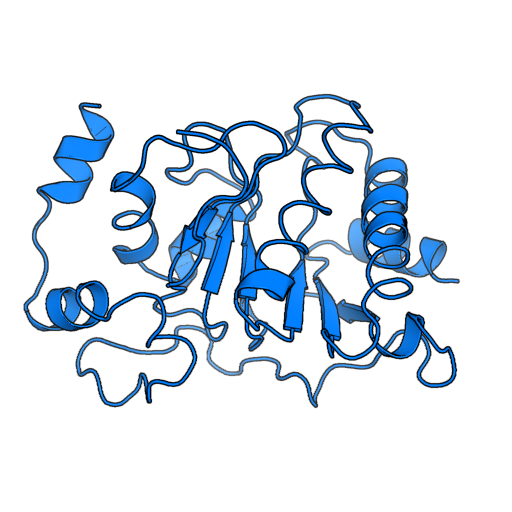A 1 246 ? 25.291 -2.537 23.592 1.00 12.29 245 PHE A N 1
ATOM 1754 C CA . PHE A 1 246 ? 25.360 -1.300 22.838 1.00 11.93 245 PHE A CA 1
ATOM 1755 C C . PHE A 1 246 ? 26.810 -0.926 22.693 1.00 12.40 245 PHE A C 1
ATOM 1756 O O . PHE A 1 246 ? 27.457 -0.522 23.655 1.00 13.83 245 PHE A O 1
ATOM 1764 N N . ALA A 1 247 ? 27.315 -1.107 21.461 1.00 12.39 246 ALA A N 1
ATOM 1765 C CA . ALA A 1 247 ? 28.673 -0.753 21.140 1.00 13.31 246 ALA A CA 1
ATOM 1766 C C . ALA A 1 247 ? 28.710 0.723 20.815 1.00 15.68 246 ALA A C 1
ATOM 1767 O O . ALA A 1 247 ? 27.965 1.206 19.949 1.00 19.91 246 ALA A O 1
ATOM 1769 N N . CYS A 1 248 ? 29.617 1.425 21.472 1.00 16.49 247 CYS A N 1
ATOM 1770 C CA . CYS A 1 248 ? 29.751 2.863 21.335 1.00 19.70 247 CYS A CA 1
ATOM 1771 C C . CYS A 1 248 ? 31.164 3.134 20.868 1.00 20.96 247 CYS A C 1
ATOM 1772 O O . CYS A 1 248 ? 32.114 3.027 21.639 1.00 21.91 247 CYS A O 1
ATOM 1775 N N . PHE A 1 249 ? 31.290 3.420 19.578 1.00 23.10 248 PHE A N 1
ATOM 1776 C CA . PHE A 1 249 ? 32.578 3.648 18.957 1.00 24.59 248 PHE A CA 1
ATOM 1777 C C . PHE A 1 249 ? 33.203 4.962 19.428 1.00 24.27 248 PHE A C 1
ATOM 1778 O O . PHE A 1 249 ? 34.424 5.046 19.541 1.00 31.67 248 PHE A O 1
ATOM 1786 N N . GLN A 1 250 ? 32.370 5.966 19.721 1.00 24.67 249 GLN A N 1
ATOM 1787 C CA . GLN A 1 250 ? 32.827 7.285 20.192 1.00 25.81 249 GLN A CA 1
ATOM 1788 C C . GLN A 1 250 ? 32.521 7.477 21.682 1.00 25.63 249 GLN A C 1
ATOM 1789 O O . GLN A 1 250 ? 31.511 6.971 22.189 1.00 23.56 249 GLN A O 1
ATOM 1795 N N . GLU A 1 251 ? 33.383 8.238 22.357 1.00 34.57 250 GLU A N 1
ATOM 1796 C CA . GLU A 1 251 ? 33.195 8.489 23.785 1.00 28.80 250 GLU A CA 1
ATOM 1797 C C . GLU A 1 251 ? 31.868 9.195 24.087 1.00 26.24 250 GLU A C 1
ATOM 1798 O O . GLU A 1 251 ? 31.226 8.874 25.087 1.00 25.28 250 GLU A O 1
ATOM 1804 N N . ASP A 1 252 ? 31.458 10.143 23.236 1.00 26.88 251 ASP A N 1
ATOM 1805 C CA . ASP A 1 252 ? 30.183 10.855 23.461 1.00 28.11 251 ASP A CA 1
ATOM 1806 C C . ASP A 1 252 ? 28.968 9.921 23.436 1.00 24.59 251 ASP A C 1
ATOM 1807 O O . ASP A 1 252 ? 28.054 10.056 24.266 1.00 23.29 251 ASP A O 1
ATOM 1812 N N . GLU A 1 253 ? 28.991 8.943 22.527 1.00 22.29 252 GLU A N 1
ATOM 1813 C CA . GLU A 1 253 ? 27.974 7.895 22.495 1.00 22.28 252 GLU A CA 1
ATOM 1814 C C . GLU A 1 253 ? 27.992 7.120 23.806 1.00 21.57 252 GLU A C 1
ATOM 1815 O O . GLU A 1 253 ? 26.953 6.936 24.420 1.00 20.47 252 GLU A O 1
ATOM 1821 N N . TYR A 1 254 ? 29.174 6.665 24.222 1.00 20.33 253 TYR A N 1
ATOM 1822 C CA . TYR A 1 254 ? 29.273 5.864 25.428 1.00 19.59 253 TYR A CA 1
ATOM 1823 C C . TYR A 1 254 ? 28.744 6.614 26.644 1.00 19.42 253 TYR A C 1
ATOM 1824 O O . TYR A 1 254 ? 27.945 6.085 27.407 1.00 19.20 253 TYR A O 1
ATOM 1833 N N . LYS A 1 255 ? 29.170 7.865 26.798 1.00 20.31 254 LYS A N 1
ATOM 1834 C CA . LYS A 1 255 ? 28.736 8.672 27.929 1.00 21.25 254 LYS A CA 1
ATOM 1835 C C . LYS A 1 255 ? 27.230 8.942 27.913 1.00 19.33 254 LYS A C 1
ATOM 1836 O O . LYS A 1 255 ? 26.615 9.004 28.972 1.00 20.27 254 LYS A O 1
ATOM 1842 N N . THR A 1 256 ? 26.637 9.083 26.730 1.00 19.37 255 THR A N 1
ATOM 1843 C CA . THR A 1 256 ? 25.192 9.271 26.618 1.00 18.88 255 THR A CA 1
ATOM 1844 C C . THR A 1 256 ? 24.428 8.016 27.076 1.00 17.60 255 THR A C 1
ATOM 1845 O O . THR A 1 256 ? 23.475 8.107 27.851 1.00 18.13 255 THR A O 1
ATOM 1849 N N . TYR A 1 257 ? 24.851 6.846 26.588 1.00 17.69 256 TYR A N 1
ATOM 1850 C CA . TYR A 1 257 ? 24.259 5.587 27.048 1.00 17.22 256 TYR A CA 1
ATOM 1851 C C . TYR A 1 257 ? 24.418 5.441 28.561 1.00 17.71 256 TYR A C 1
ATOM 1852 O O . TYR A 1 257 ? 23.472 5.074 29.239 1.00 19.03 256 TYR A O 1
ATOM 1861 N N . GLU A 1 258 ? 25.607 5.742 29.078 1.00 17.49 257 GLU A N 1
ATOM 1862 C CA . GLU A 1 258 ? 25.874 5.666 30.527 1.00 18.98 257 GLU A CA 1
ATOM 1863 C C . GLU A 1 258 ? 24.919 6.565 31.311 1.00 19.70 257 GLU A C 1
ATOM 1864 O O . GLU A 1 258 ? 24.356 6.141 32.334 1.00 23.04 257 GLU A O 1
ATOM 1870 N N . LYS A 1 259 ? 24.716 7.797 30.842 1.00 19.02 258 LYS A N 1
ATOM 1871 C CA . LYS A 1 259 ? 23.827 8.723 31.553 1.00 21.86 258 LYS A CA 1
ATOM 1872 C C . LYS A 1 259 ? 22.375 8.251 31.495 1.00 21.39 258 LYS A C 1
ATOM 1873 O O . LYS A 1 259 ? 21.642 8.428 32.455 1.00 25.31 258 LYS A O 1
ATOM 1879 N N . CYS A 1 260 ? 21.967 7.647 30.382 1.00 21.18 259 CYS A N 1
ATOM 1880 C CA . CYS A 1 260 ? 20.591 7.143 30.248 1.00 22.74 259 CYS A CA 1
ATOM 1881 C C . CYS A 1 260 ? 20.275 5.877 31.037 1.00 26.65 259 CYS A C 1
ATOM 1882 O O . CYS A 1 260 ? 19.111 5.636 31.350 1.00 33.85 259 CYS A O 1
ATOM 1885 N N . VAL A 1 261 ? 21.285 5.057 31.327 1.00 24.10 260 VAL A N 1
ATOM 1886 C CA . VAL A 1 261 ? 21.082 3.870 32.189 1.00 25.67 260 VAL A CA 1
ATOM 1887 C C . VAL A 1 261 ? 21.384 4.113 33.671 1.00 30.26 260 VAL A C 1
ATOM 1888 O O . VAL A 1 261 ? 21.274 3.176 34.482 1.00 36.56 260 VAL A O 1
ATOM 1892 N N . GLY A 1 262 ? 21.746 5.350 34.031 1.00 30.78 261 GLY A N 1
ATOM 1893 C CA . GLY A 1 262 ? 21.953 5.724 35.443 1.00 34.04 261 GLY A CA 1
ATOM 1894 C C . GLY A 1 262 ? 23.406 6.027 35.770 1.00 43.04 261 GLY A C 1
ATOM 1895 O O . GLY A 1 262 ? 24.322 5.357 35.285 1.00 45.66 261 GLY A O 1
#

B-factor: mean 20.83, std 9.79, range [9.61, 79.27]

CATH classification: 3.40.220.10

Radius of gyration: 16.76 Å; Cα contacts (8 Å, |Δi|>4): 508; chains: 1; bounding box: 35×40×53 Å

Secondary structure (DSSP, 8-state):
----BSS---HHHHHHHHS---HHHHHHHHS-GGGGGTS-GGGSTT---S-SSPEEGGG--BS-TTSTTGGGEEEEES-GGGEESSEEEEEE-TT-S--SHHHHHHHHHH-HHHHHHHTTS----TT-EEEEE-TTSSSSEEEEEEPPSS--HHHHHHHHHHHHHHHHHHT--EEEE---S-STT---HHHHHHHHHHHHHHHHHHSTTS-SEEEEEESSHHHHHHHHHHT-

Nearest PDB structures (foldseek):
  5fsy-assembly1_A  TM=1.003E+00  e=1.901E-48  Trypanosoma brucei
  5fsx-assembly1_A  TM=9.982E-01  e=2.564E-47  Trypanosoma brucei
  5fsx-assembly2_B  TM=9.944E-01  e=3.495E-47  Trypanosoma brucei
  5fsu-assembly2_B  TM=9.881E-01  e=3.251E-46  Trypanosoma brucei
  5fsz-assembly1_A-2  TM=9.484E-01  e=2.333E-38  Trypanosoma cruzi

Solvent-accessible surface area: 10757 Å² total; per-residue (Å²): 192,34,56,52,21,36,17,152,168,76,97,75,33,82,159,30,65,86,54,101,34,47,98,31,48,117,45,7,49,108,15,74,32,52,106,0,53,92,44,91,22,82,81,24,112,30,46,122,44,43,16,138,206,29,23,33,66,132,101,14,170,35,46,55,87,96,48,77,19,25,108,53,2,0,24,38,140,12,45,5,8,32,0,76,7,31,0,0,0,0,25,7,39,77,137,2,22,14,48,61,65,43,7,7,28,0,27,181,35,1,8,96,10,0,55,36,23,0,4,79,31,127,2,5,91,47,0,18,0,10,4,0,8,0,4,31,0,2,0,50,0,0,0,1,0,1,3,6,111,28,90,144,50,96,68,0,75,76,0,2,116,7,0,0,32,0,0,68,128,13,47,1,99,6,0,0,0,9,20,1,7,27,64,152,60,47,3,58,39,81,41,4,1,156,10,0,17,25,4,0,86,83,23,7,97,132,68,65,61,25,3,58,10,0,0,2,5,2,157,96,93,76,23,29,121,24,5,74,171,46,27,92

Sequence (232 aa):
EFVTYSGEESPTRTRILSAALSPAERAIFDVPIEKKWLSIDRSSSLSSGWKKCAVPRPVTIEEQLRPVDPSSDAILRHIALYRRGPVTDLQLDAIVNAANTRCLGGGGVDGAIHRVAGPLLLRRECATFNGCQTGECCRLTKKGYQLPARYVLHTTVGPVGERPDDMMLRRKCYRRSILSSLALKNGLRSIGFCCCVVSTGVYGYPLLPATRIALGETRRKKFLEEHGGALDMCCFACFQEDEYKTYEKCVG

InterPro domains:
  IPR002589 Macro domain [PF01661] (118-225)
  IPR002589 Macro domain [PS51154] (89-264)
  IPR002589 Macro domain [SM00506] (101-225)
  IPR043472 Macro domain-like [G3DSA:3.40.220.10] (2-263)
  IPR043472 Macro domain-like [SSF52949] (69-259)

Foldseek 3Di:
DADFKLDDADPVLVVLQVDDDDPLRVVVLPDPLLCLLPDPQVVRPPAAALAPQAQEPVNFAFPDCVDLQRRFETEAAAQLLSHLFQEEEAAAAQQQQADDDNRPVQPVRQDSVSSNVSSVGRGHDQLMWGWDASGNGSHGIYTYHYHAQDADLVRLLSRLVRVLVSCQRSLGAEYEYEQHCPDPSPHPLLVSLLSNVVSSSVSCVVPPPSYRHYYYYYHDPVNRVSNSVNSD